Protein AF-A0A6A4X091-F1 (afdb_monomer_lite)

Radius of gyration: 29.42 Å; chains: 1; bounding box: 56×32×102 Å

InterPro domains:
  IPR002156 Ribonuclease H domain [PF00075] (5-45)
  IPR002156 Ribonuclease H domain [PS50879] (1-47)
  IPR012337 Ribonuclease H-like superfamily [SSF53098] (7-46)
  IPR036397 Ribonuclease H superfamily [G3DSA:3.30.420.10] (3-75)

Sequence (184 aa):
MALAAEVWRLLNTLAENGTETVLKWVPGHAGLDGNETADRLAGEGTAGDQDSAPIDLSSARAAVTRHVRELSRRRATAAHPHPDPTPGHDSLARWGSVTLSQLRTGTSPLTRDTLYKIGLAADDECPARLADCPAYEAARRRRWGVDPRLVDVLGGPAAEVVDFIEGVGQTCARIPDDQTRKSR

Structure (mmCIF, N/CA/C/O backbone):
data_AF-A0A6A4X091-F1
#
_entry.id   AF-A0A6A4X091-F1
#
loop_
_atom_site.group_PDB
_atom_site.id
_atom_site.type_symbol
_atom_site.label_atom_id
_atom_site.label_alt_id
_atom_site.label_comp_id
_atom_site.label_asym_id
_atom_site.label_entity_id
_atom_site.label_seq_id
_atom_site.pdbx_PDB_ins_code
_atom_site.Cartn_x
_atom_site.Cartn_y
_atom_site.Cartn_z
_atom_site.occupancy
_atom_site.B_iso_or_equiv
_atom_site.auth_seq_id
_atom_site.auth_comp_id
_atom_site.auth_asym_id
_atom_site.auth_atom_id
_atom_site.pdbx_PDB_model_num
ATOM 1 N N . MET A 1 1 ? -25.378 -5.259 24.153 1.00 55.12 1 MET A N 1
ATOM 2 C CA . MET A 1 1 ? -26.427 -4.603 24.968 1.00 55.12 1 MET A CA 1
ATOM 3 C C . MET A 1 1 ? -26.051 -4.492 26.447 1.00 55.12 1 MET A C 1
ATOM 5 O O . MET A 1 1 ? -26.246 -3.419 26.993 1.00 55.12 1 MET A O 1
ATOM 9 N N . ALA A 1 2 ? -25.461 -5.517 27.083 1.00 70.75 2 ALA A N 1
ATOM 10 C CA . ALA A 1 2 ? -25.100 -5.466 28.511 1.00 70.75 2 ALA A CA 1
ATOM 11 C C . ALA A 1 2 ? -24.026 -4.413 28.876 1.00 70.75 2 ALA A C 1
ATOM 13 O O . ALA A 1 2 ? -24.208 -3.682 29.841 1.00 70.75 2 ALA A O 1
ATOM 14 N N . LEU A 1 3 ? -22.953 -4.273 28.081 1.00 77.25 3 LEU A N 1
ATOM 15 C CA . LEU A 1 3 ? -21.849 -3.351 28.402 1.00 77.25 3 LEU A CA 1
ATOM 16 C C . LEU A 1 3 ? -22.268 -1.873 28.385 1.00 77.25 3 LEU A C 1
ATOM 18 O O . LEU A 1 3 ? -21.944 -1.132 29.301 1.00 77.25 3 LEU A O 1
ATOM 22 N N . ALA A 1 4 ? -23.014 -1.443 27.364 1.00 79.06 4 ALA A N 1
ATOM 23 C CA . ALA A 1 4 ? -23.477 -0.058 27.278 1.00 79.06 4 ALA A CA 1
ATOM 24 C C . ALA A 1 4 ? -24.409 0.298 28.447 1.00 79.06 4 ALA A C 1
ATOM 26 O O . ALA A 1 4 ? -24.275 1.368 29.030 1.00 79.06 4 ALA A O 1
ATOM 27 N N . ALA A 1 5 ? -25.318 -0.611 28.814 1.00 87.38 5 ALA A N 1
ATOM 28 C CA . ALA A 1 5 ? -26.192 -0.429 29.970 1.00 87.38 5 ALA A CA 1
ATOM 29 C C . ALA A 1 5 ? -25.393 -0.330 31.279 1.00 87.38 5 ALA A C 1
ATOM 31 O O . ALA A 1 5 ? -25.702 0.510 32.119 1.00 87.38 5 ALA A O 1
ATOM 32 N N . GLU A 1 6 ? -24.339 -1.133 31.423 1.00 90.75 6 GLU A N 1
ATOM 33 C CA . GLU A 1 6 ? -23.465 -1.096 32.595 1.00 90.75 6 GLU A CA 1
ATOM 34 C C . GLU A 1 6 ? -22.643 0.197 32.674 1.00 90.75 6 GLU A C 1
ATOM 36 O O . GLU A 1 6 ? -22.558 0.804 33.737 1.00 90.75 6 GLU A O 1
ATOM 41 N N . VAL A 1 7 ? -22.112 0.685 31.548 1.00 90.06 7 VAL A N 1
ATOM 42 C CA . VAL A 1 7 ? -21.433 1.990 31.486 1.00 90.06 7 VAL A CA 1
ATOM 43 C C . VAL A 1 7 ? -22.384 3.111 31.908 1.00 90.06 7 VAL A C 1
ATOM 45 O O . VAL A 1 7 ? -22.021 3.938 32.740 1.00 90.06 7 VAL A O 1
ATOM 48 N N . TRP A 1 8 ? -23.620 3.113 31.401 1.00 89.62 8 TRP A N 1
ATOM 49 C CA . TRP A 1 8 ? -24.634 4.088 31.814 1.00 89.62 8 TRP A CA 1
ATOM 50 C C . TRP A 1 8 ? -24.968 3.993 33.302 1.00 89.62 8 TRP A C 1
ATOM 52 O O . TRP A 1 8 ? -25.074 5.019 33.972 1.00 89.62 8 TRP A O 1
ATOM 62 N N . ARG A 1 9 ? -25.085 2.775 33.837 1.00 93.56 9 ARG A N 1
ATOM 63 C CA . ARG A 1 9 ? -25.313 2.550 35.266 1.00 93.56 9 ARG A CA 1
ATOM 64 C C . ARG A 1 9 ? -24.179 3.140 36.108 1.00 93.56 9 ARG A C 1
ATOM 66 O O . ARG A 1 9 ? -24.454 3.834 37.080 1.00 93.56 9 ARG A O 1
ATOM 73 N N . LEU A 1 10 ? -22.925 2.905 35.722 1.00 93.94 10 LEU A N 1
ATOM 74 C CA . LEU A 1 10 ? -21.749 3.425 36.425 1.00 93.94 10 LEU A CA 1
ATOM 75 C C . LEU A 1 10 ? -21.667 4.957 36.373 1.00 93.94 10 LEU A C 1
ATOM 77 O O . LEU A 1 10 ? -21.382 5.581 37.393 1.00 93.94 10 LEU A O 1
ATOM 81 N N . LEU A 1 11 ? -21.963 5.566 35.221 1.00 93.00 11 LEU A N 1
ATOM 82 C CA . LEU A 1 11 ? -22.029 7.025 35.085 1.00 93.00 11 LEU A CA 1
ATOM 83 C C . LEU A 1 11 ? -23.094 7.630 36.011 1.00 93.00 11 LEU A C 1
ATOM 85 O O . LEU A 1 11 ? -22.829 8.631 36.675 1.00 93.00 11 LEU A O 1
ATOM 89 N N . ASN A 1 12 ? -24.263 6.992 36.115 1.00 91.19 12 ASN A N 1
ATOM 90 C CA . ASN A 1 12 ? -25.309 7.423 37.041 1.00 91.19 12 ASN A CA 1
ATOM 91 C C . ASN A 1 12 ? -24.866 7.295 38.503 1.00 91.19 12 ASN A C 1
ATOM 93 O O . ASN A 1 12 ? -25.067 8.225 39.273 1.00 91.19 12 ASN A O 1
ATOM 97 N N . THR A 1 13 ? -24.195 6.201 38.879 1.00 95.06 13 THR A N 1
ATOM 98 C CA . THR A 1 13 ? -23.652 6.034 40.238 1.00 95.06 13 THR A CA 1
ATOM 99 C C . THR A 1 13 ? -22.634 7.125 40.592 1.00 95.06 13 THR A C 1
ATOM 101 O O . THR A 1 13 ? -22.612 7.601 41.724 1.00 95.06 13 THR A O 1
ATOM 104 N N . LEU A 1 14 ? -21.796 7.559 39.646 1.00 94.94 14 LEU A N 1
ATOM 105 C CA . LEU A 1 14 ? -20.872 8.679 39.873 1.00 94.94 14 LEU A CA 1
ATOM 106 C C . LEU A 1 14 ? -21.632 9.987 40.132 1.00 94.94 14 LEU A C 1
ATOM 108 O O . LEU A 1 14 ? -21.305 10.703 41.080 1.00 94.94 14 LEU A O 1
ATOM 112 N N . ALA A 1 15 ? -22.677 10.257 39.347 1.00 91.62 15 ALA A N 1
ATOM 113 C CA . ALA A 1 15 ? -23.524 11.433 39.527 1.00 91.62 15 ALA A CA 1
ATOM 114 C C . ALA A 1 15 ? -24.277 11.415 40.871 1.00 91.62 15 ALA A C 1
ATOM 116 O O . ALA A 1 15 ? -24.291 12.421 41.577 1.00 91.62 15 ALA A O 1
ATOM 117 N N . GLU A 1 16 ? -24.844 10.269 41.262 1.00 93.88 16 GLU A N 1
ATOM 118 C CA . GLU A 1 16 ? -25.519 10.067 42.557 1.00 93.88 16 GLU A CA 1
ATOM 119 C C . GLU A 1 16 ? -24.574 10.303 43.746 1.00 93.88 16 GLU A C 1
ATOM 121 O O . GLU A 1 16 ? -24.991 10.829 44.776 1.00 93.88 16 GLU A O 1
ATOM 126 N N . ASN A 1 17 ? -23.285 9.997 43.580 1.00 95.69 17 ASN A N 1
ATOM 127 C CA . ASN A 1 17 ? -22.238 10.253 44.571 1.00 95.69 17 ASN A CA 1
ATOM 128 C C . ASN A 1 17 ? -21.687 11.694 44.530 1.00 95.69 17 ASN A C 1
ATOM 130 O O . ASN A 1 17 ? -20.662 11.980 45.150 1.00 95.69 17 ASN A O 1
ATOM 134 N N . GLY A 1 18 ? -22.331 12.604 43.795 1.00 93.94 18 GLY A N 1
ATOM 135 C CA . GLY A 1 18 ? -21.943 14.014 43.711 1.00 93.94 18 GLY A CA 1
ATOM 136 C C . GLY A 1 18 ? -20.750 14.294 42.794 1.00 93.94 18 GLY A C 1
ATOM 137 O O . GLY A 1 18 ? -20.182 15.383 42.858 1.00 93.94 18 GLY A O 1
ATOM 138 N N . THR A 1 19 ? -20.352 13.342 41.942 1.00 94.94 19 THR A N 1
ATOM 139 C CA . THR A 1 19 ? -19.296 13.560 40.943 1.00 94.94 19 THR A CA 1
ATOM 140 C C . THR A 1 19 ? -19.901 14.100 39.652 1.00 94.94 19 THR A C 1
ATOM 142 O O . THR A 1 19 ? -20.590 13.386 38.921 1.00 94.94 19 THR A O 1
ATOM 145 N N . GLU A 1 20 ? -19.614 15.362 39.336 1.00 90.81 20 GLU A N 1
ATOM 146 C CA . GLU A 1 20 ? -20.006 15.956 38.058 1.00 90.81 20 GLU A CA 1
ATOM 147 C C . GLU A 1 20 ? -19.256 15.274 36.902 1.00 90.81 20 GLU A C 1
ATOM 149 O O . GLU A 1 20 ? -18.026 15.254 36.861 1.00 90.81 20 GLU A O 1
ATOM 154 N N . THR A 1 21 ? -20.002 14.706 35.951 1.00 87.62 21 THR A N 1
ATOM 155 C CA . THR A 1 21 ? -19.441 14.005 34.789 1.00 87.62 21 THR A CA 1
ATOM 156 C C . THR A 1 21 ? -19.960 14.635 33.501 1.00 87.62 21 THR A C 1
ATOM 158 O O . THR A 1 21 ? -21.166 14.707 33.281 1.00 87.62 21 THR A O 1
ATOM 161 N N . VAL A 1 22 ? -19.049 15.065 32.623 1.00 89.88 22 VAL A N 1
ATOM 162 C CA . VAL A 1 22 ? -19.384 15.672 31.326 1.00 89.88 22 VAL A CA 1
ATOM 163 C C . VAL A 1 22 ? -18.754 14.856 30.203 1.00 89.88 22 VAL A C 1
ATOM 165 O O . VAL A 1 22 ? -17.535 14.710 30.141 1.00 89.88 22 VAL A O 1
ATOM 168 N N . LEU A 1 23 ? -19.580 14.363 29.280 1.00 88.56 23 LEU A N 1
ATOM 169 C CA . LEU A 1 23 ? -19.117 13.677 28.075 1.00 88.56 23 LEU A CA 1
ATOM 170 C C . LEU A 1 23 ? -18.913 14.697 26.952 1.00 88.56 23 LEU A C 1
ATOM 172 O O . LEU A 1 23 ? -19.845 15.399 26.562 1.00 88.56 23 LEU A O 1
ATOM 176 N N . LYS A 1 24 ? -17.690 14.774 26.422 1.00 90.94 24 LYS A N 1
ATOM 177 C CA . LYS A 1 24 ? -17.344 15.633 25.283 1.00 90.94 24 LYS A CA 1
ATOM 178 C C . LYS A 1 24 ? -16.811 14.776 24.148 1.00 90.94 24 LYS A C 1
ATOM 180 O O . LYS A 1 24 ? -15.950 13.929 24.361 1.00 90.94 24 LYS A O 1
ATOM 185 N N . TRP A 1 25 ? -17.312 15.021 22.943 1.00 94.50 25 TRP A N 1
ATOM 186 C CA . TRP A 1 25 ? -16.737 14.439 21.738 1.00 94.50 25 TRP A CA 1
ATOM 187 C C . TRP A 1 25 ? -15.497 15.234 21.314 1.00 94.50 25 TRP A C 1
ATOM 189 O O . TRP A 1 25 ? -15.511 16.466 21.357 1.00 94.50 25 TRP A O 1
ATOM 199 N N . VAL A 1 26 ? -14.449 14.531 20.886 1.00 93.00 26 VAL A N 1
ATOM 200 C CA . VAL A 1 26 ? -13.226 15.115 20.322 1.00 93.00 26 VAL A CA 1
ATOM 201 C C . VAL A 1 26 ? -12.875 14.419 19.002 1.00 93.00 26 VAL A C 1
ATOM 203 O O . VAL A 1 26 ? -13.104 13.213 18.877 1.00 93.00 26 VAL A O 1
ATOM 206 N N . PRO A 1 27 ? -12.329 15.143 18.010 1.00 92.44 27 PRO A N 1
ATOM 207 C CA . PRO A 1 27 ? -11.879 14.532 16.765 1.00 92.44 27 PRO A CA 1
ATOM 208 C C . PRO A 1 27 ? -10.656 13.627 16.985 1.00 92.44 27 PRO A C 1
ATOM 210 O O . PRO A 1 27 ? -9.741 13.961 17.743 1.00 92.44 27 PRO A O 1
ATOM 213 N N . GLY A 1 28 ? -10.626 12.487 16.289 1.00 90.44 28 GLY A N 1
ATOM 214 C CA . GLY A 1 28 ? -9.473 11.580 16.280 1.00 90.44 28 GLY A CA 1
ATOM 215 C C . GLY A 1 28 ? -8.277 12.174 15.528 1.00 90.44 28 GLY A C 1
ATOM 216 O O . GLY A 1 28 ? -8.467 12.907 14.559 1.00 90.44 28 GLY A O 1
ATOM 217 N N . HIS A 1 29 ? -7.059 11.841 15.974 1.00 86.50 29 HIS A N 1
ATOM 218 C CA . HIS A 1 29 ? -5.784 12.230 15.341 1.00 86.50 29 HIS A CA 1
ATOM 219 C C . HIS A 1 29 ? -5.629 13.734 15.056 1.00 86.50 29 HIS A C 1
ATOM 221 O O . HIS A 1 29 ? -5.098 14.137 14.023 1.00 86.50 29 HIS A O 1
ATOM 227 N N . ALA A 1 30 ? -6.129 14.569 15.964 1.00 92.12 30 ALA A N 1
ATOM 228 C CA . ALA A 1 30 ? -6.153 16.018 15.800 1.00 92.12 30 ALA A CA 1
ATOM 229 C C . ALA A 1 30 ? -4.998 16.757 16.506 1.00 92.12 30 ALA A C 1
ATOM 231 O O . ALA A 1 30 ? -5.072 17.978 16.627 1.00 92.12 30 ALA A O 1
ATOM 232 N N . GLY A 1 31 ? -3.965 16.069 17.010 1.00 91.31 31 GLY A N 1
ATOM 233 C CA . GLY A 1 31 ? -2.886 16.722 17.765 1.00 91.31 31 GLY A CA 1
ATOM 234 C C . GLY A 1 31 ? -3.254 17.057 19.212 1.00 91.31 31 GLY A C 1
ATOM 235 O O . GLY A 1 31 ? -2.628 17.922 19.812 1.00 91.31 31 GLY A O 1
ATOM 236 N N . LEU A 1 32 ? -4.322 16.466 19.762 1.00 92.88 32 LEU A N 1
ATOM 237 C CA . LEU A 1 32 ? -4.758 16.732 21.136 1.00 92.88 32 LEU A CA 1
ATOM 238 C C . LEU A 1 32 ? -4.063 15.762 22.093 1.00 92.88 32 LEU A C 1
ATOM 240 O O . LEU A 1 32 ? -4.515 14.625 22.221 1.00 92.88 32 LEU A O 1
ATOM 244 N N . ASP A 1 33 ? -3.036 16.230 22.807 1.00 94.12 33 ASP A N 1
ATOM 245 C CA . ASP A 1 33 ? -2.168 15.423 23.684 1.00 94.12 33 ASP A CA 1
ATOM 246 C C . ASP A 1 33 ? -2.919 14.393 24.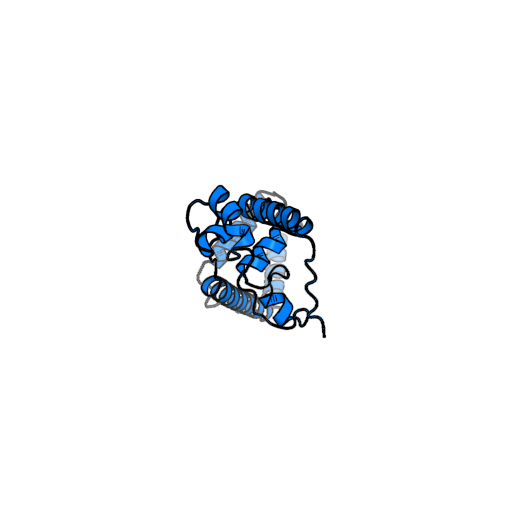546 1.00 94.12 33 ASP A C 1
ATOM 248 O O . ASP A 1 33 ? -2.541 13.221 24.611 1.00 94.12 33 ASP A O 1
ATOM 252 N N . GLY A 1 34 ? -4.013 14.805 25.198 1.00 92.19 34 GLY A N 1
ATOM 253 C CA . GLY A 1 34 ? -4.819 13.917 26.041 1.00 92.19 34 GLY A CA 1
ATOM 254 C C . GLY A 1 34 ? -5.547 12.817 25.258 1.00 92.19 34 GLY A C 1
ATOM 255 O O . GLY A 1 34 ? -5.597 11.675 25.711 1.00 92.19 34 GLY A O 1
ATOM 256 N N . ASN A 1 35 ? -6.071 13.138 24.072 1.00 94.06 35 ASN A N 1
ATOM 257 C CA . ASN A 1 35 ? -6.745 12.168 23.205 1.00 94.06 35 ASN A CA 1
ATOM 258 C C . ASN A 1 35 ? -5.738 11.206 22.563 1.00 94.06 35 ASN A C 1
ATOM 260 O O . ASN A 1 35 ? -5.980 10.008 22.511 1.00 94.06 35 ASN A O 1
ATOM 264 N N . GLU A 1 36 ? -4.584 11.712 22.129 1.00 94.62 36 GLU A N 1
ATOM 265 C CA . GLU A 1 36 ? -3.515 10.888 21.553 1.00 94.62 36 GLU A CA 1
ATOM 266 C C . GLU A 1 36 ? -2.893 9.956 22.593 1.00 94.62 36 GLU A C 1
ATOM 268 O O . GLU A 1 36 ? -2.608 8.795 22.308 1.00 94.62 36 GLU A O 1
ATOM 273 N N . THR A 1 37 ? -2.750 10.432 23.831 1.00 94.50 37 THR A N 1
ATOM 274 C CA . THR A 1 37 ? -2.328 9.593 24.955 1.00 94.50 37 THR A CA 1
ATOM 275 C C . THR A 1 37 ? -3.345 8.490 25.234 1.00 94.50 37 THR A C 1
ATOM 277 O O . THR A 1 37 ? -2.949 7.340 25.411 1.00 94.50 37 THR A O 1
ATOM 280 N N . ALA A 1 38 ? -4.642 8.815 25.251 1.00 92.62 38 ALA A N 1
ATOM 281 C CA . ALA A 1 38 ? -5.699 7.826 25.441 1.00 92.62 38 ALA A CA 1
ATOM 282 C C . ALA A 1 38 ? -5.732 6.786 24.306 1.00 92.62 38 ALA A C 1
ATOM 284 O O . ALA A 1 38 ? -5.823 5.593 24.585 1.00 92.62 38 ALA A O 1
ATOM 285 N N . ASP A 1 39 ? -5.598 7.219 23.050 1.00 91.38 39 ASP A N 1
ATOM 286 C CA . ASP A 1 39 ? -5.549 6.347 21.869 1.00 91.38 39 ASP A CA 1
ATOM 287 C C . ASP A 1 39 ? -4.340 5.400 21.913 1.00 91.38 39 ASP A C 1
ATOM 289 O O . ASP A 1 39 ? -4.483 4.187 21.752 1.00 91.38 39 ASP A O 1
ATOM 293 N N . ARG A 1 40 ? -3.154 5.926 22.252 1.00 92.69 40 ARG A N 1
ATOM 294 C CA . ARG A 1 40 ? -1.943 5.118 22.449 1.00 92.69 40 ARG A CA 1
ATOM 295 C C . ARG A 1 40 ? -2.127 4.074 23.553 1.00 92.69 40 ARG A C 1
ATOM 297 O O . ARG A 1 40 ? -1.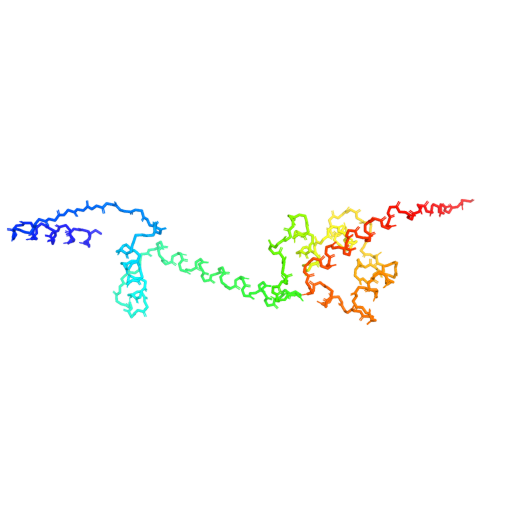795 2.913 23.333 1.00 92.69 40 ARG A O 1
ATOM 304 N N . LEU A 1 41 ? -2.662 4.461 24.715 1.00 92.94 41 LEU A N 1
ATOM 305 C CA . LEU A 1 41 ? -2.903 3.540 25.836 1.00 92.94 41 LEU A CA 1
ATOM 306 C C . LEU A 1 41 ? -3.939 2.465 25.485 1.00 92.94 41 LEU A C 1
ATOM 308 O O . LEU A 1 41 ? -3.768 1.303 25.850 1.00 92.94 41 LEU A O 1
ATOM 312 N N . ALA A 1 42 ? -4.995 2.827 24.753 1.00 89.00 42 ALA A N 1
ATOM 313 C CA . ALA A 1 42 ? -5.960 1.860 24.242 1.00 89.00 42 ALA A CA 1
ATOM 314 C C . ALA A 1 42 ? -5.283 0.865 23.285 1.00 89.00 42 ALA A C 1
ATOM 316 O O . ALA A 1 42 ? -5.490 -0.341 23.408 1.00 89.00 42 ALA A O 1
ATOM 317 N N . GLY A 1 43 ? -4.418 1.355 22.391 1.00 85.88 43 GLY A N 1
ATOM 318 C CA . GLY A 1 43 ? -3.596 0.527 21.510 1.00 85.88 43 GLY A CA 1
ATOM 319 C C . GLY A 1 43 ? -2.671 -0.426 22.272 1.00 85.88 43 GLY A C 1
ATOM 320 O O . GLY A 1 43 ? -2.643 -1.617 21.973 1.00 85.88 43 GLY A O 1
ATOM 321 N N . GLU A 1 44 ? -1.971 0.051 23.300 1.00 88.81 44 GLU A N 1
ATOM 322 C CA . GLU A 1 44 ? -1.140 -0.788 24.178 1.00 88.81 44 GLU A CA 1
ATOM 323 C C . GLU A 1 44 ? -1.969 -1.870 24.884 1.00 88.81 44 GLU A C 1
ATOM 325 O O . GLU A 1 44 ? -1.554 -3.027 24.944 1.00 88.81 44 GLU A O 1
ATOM 330 N N . GLY A 1 45 ? -3.179 -1.532 25.339 1.00 82.25 45 GLY A N 1
ATOM 331 C CA . GLY A 1 45 ? -4.114 -2.484 25.941 1.00 82.25 45 GLY A CA 1
ATOM 332 C C . GLY A 1 45 ? -4.518 -3.624 25.001 1.00 82.25 45 GLY A C 1
ATOM 333 O O . GLY A 1 45 ? -4.721 -4.748 25.456 1.00 82.25 45 GLY A O 1
ATOM 334 N N . THR A 1 46 ? -4.560 -3.381 23.686 1.00 79.06 46 THR A N 1
ATOM 335 C CA . THR A 1 46 ? -4.841 -4.439 22.694 1.00 79.06 46 THR A CA 1
ATOM 336 C C . THR A 1 46 ? -3.695 -5.436 22.507 1.00 79.06 46 THR A C 1
ATOM 338 O O . THR A 1 46 ? -3.909 -6.483 21.902 1.00 79.06 46 THR A O 1
ATOM 341 N N . ALA A 1 47 ? -2.493 -5.141 23.016 1.00 75.06 47 ALA A N 1
ATOM 342 C CA . ALA A 1 47 ? -1.350 -6.052 22.956 1.00 75.06 47 ALA A CA 1
ATOM 343 C C . ALA A 1 47 ? -1.343 -7.100 24.087 1.00 75.06 47 ALA A C 1
ATOM 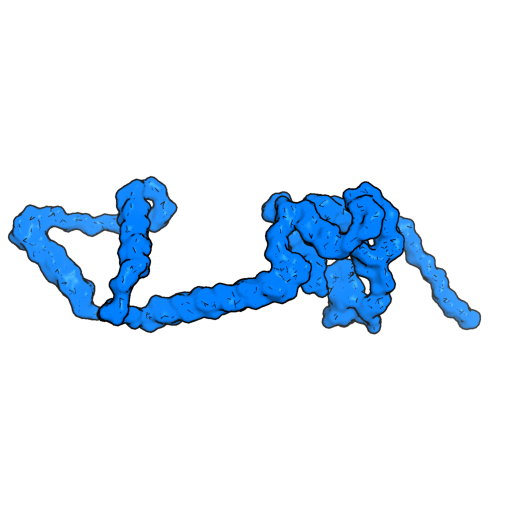345 O O . ALA A 1 47 ? -0.523 -8.017 24.057 1.00 75.06 47 ALA A O 1
ATOM 346 N N . GLY A 1 48 ? -2.222 -6.955 25.085 1.00 75.62 48 GLY A N 1
ATOM 347 C CA . GLY A 1 48 ? -2.393 -7.922 26.167 1.00 75.62 48 GLY A CA 1
ATOM 348 C C . GLY A 1 48 ? -3.196 -9.159 25.757 1.00 75.62 48 GLY A C 1
ATOM 349 O O . GLY A 1 48 ? -3.737 -9.242 24.656 1.00 75.62 48 GLY A O 1
ATOM 350 N N . ASP A 1 49 ? -3.297 -10.119 26.676 1.00 76.25 49 ASP A N 1
ATOM 351 C CA . ASP A 1 49 ? -4.121 -11.312 26.493 1.00 76.25 49 ASP A CA 1
ATOM 352 C C . ASP A 1 49 ? -5.616 -10.936 26.512 1.00 76.25 49 ASP A C 1
ATOM 354 O O . ASP A 1 49 ? -6.086 -10.239 27.416 1.00 76.25 49 ASP A O 1
ATOM 358 N N . GLN A 1 50 ? -6.351 -11.338 25.475 1.00 75.31 50 GLN A N 1
ATOM 359 C CA . GLN A 1 50 ? -7.769 -11.022 25.264 1.00 75.31 50 GLN A CA 1
ATOM 360 C C . GLN A 1 50 ? -8.605 -12.294 25.048 1.00 75.31 50 GLN A C 1
ATOM 362 O O . GLN A 1 50 ? -9.740 -12.205 24.583 1.00 75.31 50 GLN A O 1
ATOM 367 N N . ASP A 1 51 ? -8.086 -13.470 25.415 1.00 74.69 51 ASP A N 1
ATOM 368 C CA . ASP A 1 51 ? -8.699 -14.780 25.140 1.00 74.69 51 ASP A CA 1
ATOM 369 C C . ASP A 1 51 ? -10.131 -14.947 25.687 1.00 74.69 51 ASP A C 1
ATOM 371 O O . ASP A 1 51 ? -10.916 -15.753 25.184 1.00 74.69 51 ASP A O 1
ATOM 375 N N . SER A 1 52 ? -10.502 -14.169 26.707 1.00 76.31 52 SER A N 1
ATOM 376 C CA . SER A 1 52 ? -11.839 -14.190 27.319 1.00 76.31 52 SER A CA 1
ATOM 377 C C . SER A 1 52 ? -12.804 -13.131 26.774 1.00 76.31 52 SER A C 1
ATOM 379 O O . SER A 1 52 ? -14.000 -13.186 27.074 1.00 76.31 52 SER A O 1
ATOM 381 N N . ALA A 1 53 ? -12.323 -12.172 25.976 1.00 77.44 53 ALA A N 1
ATOM 382 C CA . ALA A 1 53 ? -13.141 -11.094 25.439 1.00 77.44 53 ALA A CA 1
ATOM 383 C C . ALA A 1 53 ? -13.884 -11.562 24.171 1.00 77.44 53 ALA A C 1
ATOM 385 O O . ALA A 1 53 ? -13.250 -11.951 23.187 1.00 77.44 53 ALA A O 1
ATOM 386 N N . PRO A 1 54 ? -15.230 -11.512 24.133 1.00 78.50 54 PRO A N 1
ATOM 387 C CA . PRO A 1 54 ? -15.974 -11.846 22.927 1.00 78.50 54 PRO A CA 1
ATOM 388 C C . PRO A 1 54 ? -15.634 -10.870 21.797 1.00 78.50 54 PRO A C 1
ATOM 390 O O . PRO A 1 54 ? -15.818 -9.661 21.934 1.00 78.50 54 PRO A O 1
ATOM 393 N N . ILE A 1 55 ? -15.186 -11.399 20.660 1.00 81.44 55 ILE A N 1
ATOM 394 C CA . ILE A 1 55 ? -14.939 -10.606 19.455 1.00 81.44 55 ILE A CA 1
ATOM 395 C C . ILE A 1 55 ? -16.253 -10.479 18.685 1.00 81.44 55 ILE A C 1
ATOM 397 O O . ILE A 1 55 ? -16.920 -11.476 18.396 1.00 81.44 55 ILE A O 1
ATOM 401 N N . ASP A 1 56 ? -16.634 -9.259 18.319 1.00 87.00 56 ASP A N 1
ATOM 402 C CA . ASP A 1 56 ? -17.788 -9.054 17.453 1.00 87.00 56 ASP A CA 1
ATOM 403 C C . ASP A 1 56 ? -17.470 -9.439 15.992 1.00 87.00 56 ASP A C 1
ATOM 405 O O . ASP A 1 56 ? -16.325 -9.405 15.529 1.00 87.00 56 ASP A O 1
ATOM 409 N N . LEU A 1 57 ? -18.507 -9.783 15.225 1.00 88.06 57 LEU A N 1
ATOM 410 C CA . LEU A 1 57 ? -18.356 -10.241 13.841 1.00 88.06 57 LEU A CA 1
ATOM 411 C C . LEU A 1 57 ? -17.635 -9.222 12.940 1.00 88.06 57 LEU A C 1
ATOM 413 O O . LEU A 1 57 ? -16.906 -9.621 12.029 1.00 88.06 57 LEU A O 1
ATOM 417 N N . SER A 1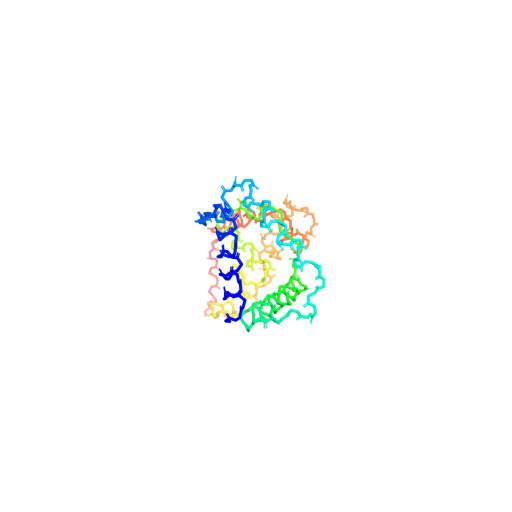 58 ? -17.836 -7.920 13.161 1.00 86.19 58 SER A N 1
ATOM 418 C CA . SER A 1 58 ? -17.225 -6.881 12.329 1.00 86.19 58 SER A CA 1
ATOM 419 C C . SER A 1 58 ? -15.717 -6.794 12.571 1.00 86.19 58 SER A C 1
ATOM 421 O O . SER A 1 58 ? -14.950 -6.784 11.602 1.00 86.19 58 SER A O 1
ATOM 423 N N . SER A 1 59 ? -15.288 -6.873 13.833 1.00 84.88 59 SER A N 1
ATOM 424 C CA . SER A 1 59 ? -13.876 -6.941 14.220 1.00 84.88 59 SER A CA 1
ATOM 425 C C . SER A 1 59 ? -13.204 -8.210 13.694 1.00 84.88 59 SER A C 1
ATOM 427 O O . SER A 1 59 ? -12.131 -8.134 13.087 1.00 84.88 59 SER A O 1
ATOM 429 N N . ALA A 1 60 ? -13.858 -9.371 13.817 1.00 88.19 60 ALA A N 1
ATOM 430 C CA . ALA A 1 60 ? -13.350 -10.627 13.263 1.00 88.19 60 ALA A CA 1
ATOM 431 C C . ALA A 1 60 ? -13.177 -10.546 11.734 1.00 88.19 60 ALA A C 1
ATOM 433 O O . ALA A 1 60 ? -12.127 -10.898 11.190 1.00 88.19 60 ALA A O 1
ATOM 434 N N . ARG A 1 61 ? -14.173 -10.004 11.021 1.00 93.69 61 ARG A N 1
ATOM 435 C CA . ARG A 1 61 ? -14.109 -9.808 9.565 1.00 93.69 61 ARG A CA 1
ATOM 436 C C . ARG A 1 61 ? -12.993 -8.845 9.162 1.00 93.69 61 ARG A C 1
ATOM 438 O O . ARG A 1 61 ? -12.300 -9.100 8.172 1.00 93.69 61 ARG A O 1
ATOM 445 N N . ALA A 1 62 ? -12.804 -7.756 9.903 1.00 88.25 62 ALA A N 1
ATOM 446 C CA . ALA A 1 62 ? -11.726 -6.803 9.662 1.00 88.25 62 ALA A CA 1
ATOM 447 C C . ALA A 1 62 ? -10.348 -7.455 9.857 1.00 88.25 62 ALA A C 1
ATOM 449 O O . ALA A 1 62 ? -9.470 -7.298 9.005 1.00 88.25 62 ALA A O 1
ATOM 450 N N . ALA A 1 63 ? -10.180 -8.251 10.918 1.00 88.12 63 ALA A N 1
ATOM 451 C CA . ALA A 1 63 ? -8.951 -8.992 11.188 1.00 88.12 63 ALA A CA 1
ATOM 452 C C . ALA A 1 63 ? -8.626 -10.002 10.074 1.00 88.12 63 ALA A C 1
ATOM 454 O O . ALA A 1 63 ? -7.509 -9.998 9.552 1.00 88.12 63 ALA A O 1
ATOM 455 N N . VAL A 1 64 ? -9.609 -10.799 9.637 1.00 93.56 64 VAL A N 1
ATOM 456 C CA . VAL A 1 64 ? -9.449 -11.737 8.511 1.00 93.56 64 VAL A CA 1
ATOM 457 C C . VAL A 1 64 ? -9.092 -10.989 7.228 1.00 93.56 64 VAL A C 1
ATOM 459 O O . VAL A 1 64 ? -8.135 -11.349 6.548 1.00 93.56 64 VAL A O 1
ATOM 462 N N . THR A 1 65 ? -9.804 -9.906 6.912 1.00 94.38 65 THR A N 1
ATOM 463 C CA . THR A 1 65 ? -9.535 -9.100 5.710 1.00 94.38 65 THR A CA 1
ATOM 464 C C . THR A 1 65 ? -8.115 -8.533 5.723 1.00 94.38 65 THR A C 1
ATOM 466 O O . THR A 1 65 ? -7.417 -8.587 4.709 1.00 94.38 65 THR A O 1
ATOM 469 N N . ARG A 1 66 ? -7.658 -8.019 6.873 1.00 91.25 66 ARG A N 1
ATOM 470 C CA . ARG A 1 66 ? -6.280 -7.547 7.065 1.00 91.25 66 ARG A CA 1
ATOM 471 C C . ARG A 1 66 ? -5.273 -8.674 6.839 1.00 91.25 66 ARG A C 1
ATOM 473 O O . ARG A 1 66 ? -4.299 -8.464 6.121 1.00 91.25 66 ARG A O 1
ATOM 480 N N . HIS A 1 67 ? -5.525 -9.860 7.391 1.00 93.44 67 HIS A N 1
ATOM 481 C CA . HIS A 1 67 ? -4.654 -11.020 7.222 1.00 93.44 67 HIS A CA 1
ATOM 482 C C . HIS A 1 67 ? -4.567 -11.475 5.757 1.00 93.44 67 HIS A C 1
ATOM 484 O O . HIS A 1 67 ? -3.472 -11.664 5.236 1.00 93.44 67 HIS A O 1
ATOM 490 N N . VAL A 1 68 ? -5.696 -11.564 5.048 1.00 94.19 68 VAL A N 1
ATOM 491 C CA . VAL A 1 68 ? -5.706 -11.896 3.613 1.00 94.19 68 VAL A CA 1
ATOM 492 C C . VAL A 1 68 ? -4.942 -10.853 2.795 1.00 94.19 68 VAL A C 1
ATOM 494 O O . VAL A 1 68 ? -4.142 -11.219 1.938 1.00 94.19 68 VAL A O 1
ATOM 497 N N . ARG A 1 69 ? -5.128 -9.556 3.073 1.00 91.38 69 ARG A N 1
ATOM 498 C CA . ARG A 1 69 ? -4.371 -8.482 2.405 1.00 91.38 69 ARG A CA 1
ATOM 499 C C . ARG A 1 69 ? -2.871 -8.598 2.651 1.00 91.38 69 ARG A C 1
ATOM 501 O O . ARG A 1 69 ? -2.093 -8.383 1.728 1.00 91.38 69 ARG A O 1
ATOM 508 N N . GLU A 1 70 ? -2.469 -8.931 3.872 1.00 91.94 70 GLU A N 1
ATOM 509 C CA . GLU A 1 70 ? -1.071 -9.168 4.227 1.00 91.94 70 GLU A CA 1
ATOM 510 C C . GLU A 1 70 ? -0.491 -10.360 3.456 1.00 91.94 70 GLU A C 1
ATOM 512 O O . GLU A 1 70 ? 0.566 -10.231 2.845 1.00 91.94 70 GLU A O 1
ATOM 517 N N . LEU A 1 71 ? -1.203 -11.490 3.399 1.00 89.19 71 LEU A N 1
ATOM 518 C CA . LEU A 1 71 ? -0.790 -12.654 2.610 1.00 89.19 71 LEU A CA 1
ATOM 519 C C . LEU A 1 71 ? -0.643 -12.312 1.123 1.00 89.19 71 LEU A C 1
ATOM 521 O O . LEU A 1 71 ? 0.360 -12.671 0.507 1.00 89.19 71 LEU A O 1
ATOM 525 N N . SER A 1 72 ? -1.614 -11.597 0.552 1.00 84.69 72 SER A N 1
ATOM 526 C CA . SER A 1 72 ? -1.551 -11.134 -0.836 1.00 84.69 72 SER A CA 1
ATOM 527 C C . SER A 1 72 ? -0.365 -10.203 -1.068 1.00 84.69 72 SER A C 1
ATOM 529 O O . SER A 1 72 ? 0.339 -10.369 -2.059 1.00 84.69 72 SER A O 1
ATOM 531 N N . ARG A 1 73 ? -0.093 -9.272 -0.142 1.00 83.81 73 ARG A N 1
ATOM 532 C CA . ARG A 1 73 ? 1.067 -8.374 -0.219 1.00 83.81 73 ARG A CA 1
ATOM 533 C C . ARG A 1 73 ? 2.374 -9.161 -0.185 1.00 83.81 73 ARG A C 1
ATOM 535 O O . ARG A 1 73 ? 3.205 -8.971 -1.059 1.00 83.81 73 ARG A O 1
ATOM 542 N N . ARG A 1 74 ? 2.524 -10.097 0.757 1.00 83.25 74 ARG A N 1
ATOM 543 C CA . ARG A 1 74 ? 3.714 -10.957 0.869 1.00 83.25 74 ARG A CA 1
ATOM 544 C C . ARG A 1 74 ? 3.955 -11.767 -0.397 1.00 83.25 74 ARG A C 1
ATOM 546 O O . ARG A 1 74 ? 5.084 -11.826 -0.866 1.00 83.25 74 ARG A O 1
ATOM 553 N N . ARG A 1 75 ? 2.903 -12.362 -0.969 1.00 79.38 75 ARG A N 1
ATOM 554 C CA . ARG A 1 75 ? 2.992 -13.090 -2.244 1.00 79.38 75 ARG A CA 1
ATOM 555 C C . ARG A 1 75 ? 3.399 -12.170 -3.389 1.00 79.38 75 ARG A C 1
ATOM 557 O O . ARG A 1 75 ? 4.286 -12.530 -4.153 1.00 79.38 75 ARG A O 1
ATOM 564 N N . ALA A 1 76 ? 2.777 -10.995 -3.484 1.00 77.38 76 ALA A N 1
ATOM 565 C CA . ALA A 1 76 ? 3.096 -10.012 -4.510 1.00 77.38 76 ALA A CA 1
ATOM 566 C C . ALA A 1 76 ? 4.557 -9.555 -4.415 1.00 77.38 76 ALA A C 1
ATOM 568 O O . ALA A 1 76 ? 5.230 -9.540 -5.434 1.00 77.38 76 ALA A O 1
ATOM 569 N N . THR A 1 77 ? 5.066 -9.263 -3.214 1.00 78.62 77 THR A N 1
ATOM 570 C CA . THR A 1 77 ? 6.471 -8.884 -2.996 1.00 78.62 77 THR A CA 1
ATOM 571 C C . THR A 1 77 ? 7.431 -10.035 -3.291 1.00 78.62 77 THR A C 1
ATOM 573 O O . THR A 1 77 ? 8.421 -9.825 -3.980 1.00 78.62 77 THR A O 1
ATOM 576 N N . ALA A 1 78 ? 7.137 -11.255 -2.826 1.00 76.38 78 ALA A N 1
ATOM 577 C CA . ALA A 1 78 ? 8.009 -12.415 -3.032 1.00 76.38 78 ALA A CA 1
ATOM 578 C C . ALA A 1 78 ? 8.127 -12.830 -4.508 1.00 76.38 78 ALA A C 1
ATOM 580 O O . ALA A 1 78 ? 9.177 -13.304 -4.928 1.00 76.38 78 ALA A O 1
ATOM 581 N N . ALA A 1 79 ? 7.058 -12.657 -5.290 1.00 75.12 79 ALA A N 1
ATOM 582 C CA . ALA A 1 79 ? 7.050 -12.935 -6.724 1.00 75.12 79 ALA A CA 1
ATOM 583 C C . ALA A 1 79 ? 7.433 -11.713 -7.582 1.00 75.12 79 ALA A C 1
ATOM 585 O O . ALA A 1 79 ? 7.475 -11.826 -8.808 1.00 75.12 79 ALA A O 1
ATOM 586 N N . HIS A 1 80 ? 7.676 -10.542 -6.976 1.00 75.56 80 HIS A N 1
ATOM 587 C CA . HIS A 1 80 ? 7.998 -9.334 -7.727 1.00 75.56 80 HIS A CA 1
ATOM 588 C C . HIS A 1 80 ? 9.418 -9.445 -8.305 1.00 75.56 80 HIS A C 1
ATOM 590 O O . HIS A 1 80 ? 10.353 -9.669 -7.536 1.00 75.56 80 HIS A O 1
ATOM 596 N N . PRO A 1 81 ? 9.631 -9.208 -9.615 1.00 76.44 81 PRO A N 1
ATOM 597 C CA . PRO A 1 81 ? 10.970 -9.247 -10.220 1.00 76.44 81 PRO A CA 1
ATOM 598 C C . PRO A 1 81 ? 11.966 -8.263 -9.588 1.00 76.44 81 PRO A C 1
ATOM 600 O O . PRO A 1 81 ? 13.177 -8.435 -9.689 1.00 76.44 81 PRO A O 1
ATOM 603 N N . HIS A 1 82 ? 11.442 -7.233 -8.922 1.00 78.19 82 HIS A N 1
ATOM 604 C CA . HIS A 1 82 ? 12.212 -6.238 -8.187 1.00 78.19 82 HIS A CA 1
ATOM 605 C C . HIS A 1 82 ? 11.557 -5.992 -6.813 1.00 78.19 82 HIS A C 1
ATOM 607 O O . HIS A 1 82 ? 10.659 -5.146 -6.725 1.00 78.19 82 HIS A O 1
ATOM 613 N N . PRO A 1 83 ? 11.910 -6.766 -5.773 1.00 74.31 83 PRO A N 1
ATOM 614 C CA . PRO A 1 83 ? 11.226 -6.728 -4.478 1.00 74.31 83 PRO A CA 1
ATOM 615 C C . PRO A 1 83 ? 11.533 -5.456 -3.678 1.00 74.31 83 PRO A C 1
ATOM 617 O O . PRO A 1 83 ? 10.679 -4.994 -2.920 1.00 74.31 83 PRO A O 1
ATOM 620 N N . ASP A 1 84 ? 12.715 -4.870 -3.880 1.00 82.00 84 ASP A N 1
ATOM 621 C CA . ASP A 1 84 ? 13.139 -3.665 -3.172 1.00 82.00 84 ASP A CA 1
ATOM 622 C C . ASP A 1 84 ? 12.459 -2.407 -3.732 1.00 82.00 84 ASP A C 1
ATOM 624 O O . ASP A 1 84 ? 12.339 -2.272 -4.960 1.00 82.00 84 ASP A O 1
ATOM 628 N N . PRO A 1 85 ? 12.038 -1.459 -2.872 1.00 81.62 85 PRO A N 1
ATOM 629 C CA . PRO A 1 85 ? 11.528 -0.166 -3.312 1.00 81.62 85 PRO A CA 1
ATOM 630 C C . PRO A 1 85 ? 12.536 0.551 -4.213 1.00 81.62 85 PRO A C 1
ATOM 632 O O . PRO A 1 85 ? 13.729 0.588 -3.920 1.00 81.62 85 PRO A O 1
ATOM 635 N N . THR A 1 86 ? 12.062 1.149 -5.305 1.00 84.06 86 THR A N 1
ATOM 636 C CA . THR A 1 86 ? 12.935 1.915 -6.197 1.00 84.06 86 THR A CA 1
ATOM 637 C C . THR A 1 86 ? 13.287 3.263 -5.560 1.00 84.06 86 THR A C 1
ATOM 639 O O . THR A 1 86 ? 12.373 4.044 -5.269 1.00 84.06 86 THR A O 1
ATOM 642 N N . PRO A 1 87 ? 14.577 3.593 -5.370 1.00 88.19 87 PRO A N 1
ATOM 643 C CA . PRO A 1 87 ? 14.971 4.864 -4.770 1.00 88.19 87 PRO A CA 1
ATOM 644 C C . PRO A 1 87 ? 14.432 6.064 -5.560 1.00 88.19 87 PRO A C 1
ATOM 646 O O . PRO A 1 87 ? 14.642 6.159 -6.769 1.00 88.19 87 PRO A O 1
ATOM 649 N N . GLY A 1 88 ? 13.745 6.989 -4.883 1.00 87.81 88 GLY A N 1
ATOM 650 C CA . GLY A 1 88 ? 13.212 8.216 -5.491 1.00 87.81 88 GLY A CA 1
ATOM 651 C C . GLY A 1 88 ? 11.945 8.041 -6.340 1.00 87.81 88 GLY A C 1
ATOM 652 O O . GLY A 1 88 ? 11.555 8.985 -7.022 1.00 87.81 88 GLY A O 1
ATOM 653 N N . HIS A 1 89 ? 11.289 6.872 -6.313 1.00 88.75 89 HIS A N 1
ATOM 654 C CA . HIS A 1 89 ? 10.052 6.622 -7.077 1.00 88.75 89 HIS A CA 1
ATOM 655 C C . HIS A 1 89 ? 8.919 7.589 -6.725 1.00 88.75 89 HIS A C 1
ATOM 657 O O . HIS A 1 89 ? 8.296 8.141 -7.630 1.00 88.75 89 HIS A O 1
ATOM 663 N N . ASP A 1 90 ? 8.721 7.864 -5.434 1.00 87.62 90 ASP A N 1
ATOM 664 C CA . ASP A 1 90 ? 7.666 8.766 -4.947 1.00 87.62 90 ASP A CA 1
ATOM 665 C C . ASP A 1 90 ? 7.898 10.235 -5.341 1.00 87.62 90 ASP A C 1
ATOM 667 O O . ASP A 1 90 ? 6.983 11.054 -5.283 1.00 87.62 90 ASP A O 1
ATOM 671 N N . SER A 1 91 ? 9.120 10.583 -5.757 1.00 91.19 91 SER A N 1
ATOM 672 C CA . SER A 1 91 ? 9.470 11.921 -6.245 1.00 91.19 91 SER A CA 1
ATOM 673 C C . SER A 1 91 ? 9.225 12.094 -7.747 1.00 91.19 91 SER A C 1
ATOM 675 O O . SER A 1 91 ? 9.380 13.199 -8.266 1.00 91.19 91 SER A O 1
ATOM 677 N N . LEU A 1 92 ? 8.856 11.026 -8.463 1.00 90.00 92 LEU A N 1
ATOM 678 C CA . LEU A 1 92 ? 8.580 11.095 -9.892 1.00 90.00 92 LEU A CA 1
ATOM 679 C C . LEU A 1 92 ? 7.221 11.731 -10.180 1.00 90.00 92 LEU A C 1
ATOM 681 O O . LEU A 1 92 ? 6.226 11.512 -9.487 1.00 90.00 92 LEU A O 1
ATOM 685 N N . ALA A 1 93 ? 7.147 12.428 -11.313 1.00 91.56 93 ALA A N 1
ATOM 686 C CA . ALA A 1 93 ? 5.866 12.753 -11.916 1.00 91.56 93 ALA A CA 1
ATOM 687 C C . ALA A 1 93 ? 5.074 11.468 -12.211 1.00 91.56 93 ALA A C 1
ATOM 689 O O . ALA A 1 93 ? 5.641 10.407 -12.494 1.00 91.56 93 ALA A O 1
ATOM 690 N N . ARG A 1 94 ? 3.739 11.580 -12.214 1.00 89.81 94 ARG A N 1
ATOM 691 C CA . ARG A 1 94 ? 2.821 10.443 -12.395 1.00 89.81 94 ARG A CA 1
ATOM 692 C C . ARG A 1 94 ? 3.191 9.554 -13.583 1.00 89.81 94 ARG A C 1
ATOM 694 O O . ARG A 1 94 ? 3.151 8.335 -13.457 1.00 89.81 94 ARG A O 1
ATOM 701 N N . TRP A 1 95 ? 3.545 10.150 -14.722 1.00 90.88 95 TRP A N 1
ATOM 702 C CA . TRP A 1 95 ? 3.930 9.393 -15.914 1.00 90.88 95 TRP A CA 1
ATOM 703 C C . TRP A 1 95 ? 5.171 8.519 -15.677 1.00 90.88 95 TRP A C 1
ATOM 705 O O . TRP A 1 95 ? 5.126 7.325 -15.973 1.00 90.88 95 TRP A O 1
ATOM 715 N N . GLY A 1 96 ? 6.237 9.074 -15.092 1.00 89.50 96 GLY A N 1
ATOM 716 C CA . GLY A 1 96 ? 7.472 8.339 -14.809 1.00 89.50 96 GLY A CA 1
ATOM 717 C C . GLY A 1 96 ? 7.255 7.228 -13.782 1.00 89.50 96 GLY A C 1
ATOM 718 O O . GLY A 1 96 ? 7.680 6.097 -13.998 1.00 89.50 96 GLY A O 1
ATOM 719 N N . SER A 1 97 ? 6.509 7.527 -12.713 1.00 90.25 97 SER A N 1
ATOM 720 C CA . SER A 1 97 ? 6.149 6.560 -11.670 1.00 90.25 97 SER A CA 1
ATOM 721 C C . SER A 1 97 ? 5.396 5.353 -12.247 1.00 90.25 97 SER A C 1
ATOM 723 O O . SER A 1 97 ? 5.809 4.208 -12.052 1.00 90.25 97 SER A O 1
ATOM 725 N N . VAL A 1 98 ? 4.340 5.602 -13.035 1.00 89.94 98 VAL A N 1
ATOM 726 C CA . VAL A 1 98 ? 3.531 4.550 -13.675 1.00 89.94 98 VAL A CA 1
ATOM 727 C C . VAL A 1 98 ? 4.355 3.752 -14.682 1.00 89.94 98 VAL A C 1
ATOM 729 O O . VAL A 1 98 ? 4.328 2.522 -14.652 1.00 89.94 98 VAL A O 1
ATOM 732 N N . THR A 1 99 ? 5.098 4.434 -15.554 1.00 88.94 99 THR A N 1
ATOM 733 C CA . THR A 1 99 ? 5.896 3.788 -16.604 1.00 88.94 99 THR A CA 1
ATOM 734 C C . THR A 1 99 ? 6.954 2.869 -16.000 1.00 88.94 99 THR A C 1
ATOM 736 O O . THR A 1 99 ? 7.086 1.721 -16.425 1.00 88.94 99 THR A O 1
ATOM 739 N N . LEU A 1 100 ? 7.663 3.330 -14.966 1.00 88.88 100 LEU A N 1
ATOM 740 C CA . LEU A 1 100 ? 8.680 2.539 -14.281 1.00 88.88 100 LEU A CA 1
ATOM 741 C C . LEU A 1 100 ? 8.082 1.330 -13.558 1.00 88.88 100 LEU A C 1
ATOM 743 O O . LEU A 1 100 ? 8.604 0.222 -13.684 1.00 88.88 100 LEU A O 1
ATOM 747 N N . SER A 1 101 ? 6.961 1.506 -12.852 1.00 88.12 101 SER A N 1
ATOM 748 C CA . SER A 1 101 ? 6.258 0.389 -12.214 1.00 88.12 101 SER A CA 1
ATOM 749 C C . SER A 1 101 ? 5.838 -0.665 -13.237 1.00 88.12 101 SER A C 1
ATOM 751 O O . SER A 1 101 ? 6.105 -1.844 -13.031 1.00 88.12 101 SER A O 1
ATOM 753 N N . GLN A 1 102 ? 5.263 -0.245 -14.367 1.00 87.38 102 GLN A N 1
ATOM 754 C CA . GLN A 1 102 ? 4.867 -1.154 -15.441 1.00 87.38 102 GLN A CA 1
ATOM 755 C C . GLN A 1 102 ? 6.062 -1.871 -16.085 1.00 87.38 102 GLN A C 1
ATOM 757 O O . GLN A 1 102 ? 5.945 -3.033 -16.466 1.00 87.38 102 GLN A O 1
ATOM 762 N N . LEU A 1 103 ? 7.215 -1.208 -16.227 1.00 84.94 103 LEU A N 1
ATOM 763 C CA . LEU A 1 103 ? 8.434 -1.847 -16.734 1.00 84.94 103 LEU A CA 1
ATOM 764 C C . LEU A 1 103 ? 8.949 -2.909 -15.756 1.00 84.94 103 LEU A C 1
ATOM 766 O O . LEU A 1 103 ? 9.269 -4.016 -16.182 1.00 84.94 103 LEU A O 1
ATOM 770 N N . ARG A 1 104 ? 8.945 -2.613 -14.450 1.00 85.31 104 ARG A N 1
ATOM 771 C CA . ARG A 1 104 ? 9.348 -3.545 -13.381 1.00 85.31 104 ARG A CA 1
ATOM 772 C C . ARG A 1 104 ? 8.420 -4.755 -13.246 1.00 85.31 104 ARG A C 1
ATOM 774 O O . ARG A 1 104 ? 8.857 -5.810 -12.795 1.00 85.31 104 ARG A O 1
ATOM 781 N N . THR A 1 105 ? 7.153 -4.623 -13.634 1.00 82.62 105 THR A N 1
ATOM 782 C CA . THR A 1 105 ? 6.180 -5.729 -13.637 1.00 82.62 105 THR A CA 1
ATOM 783 C C . THR A 1 105 ? 6.045 -6.420 -14.992 1.00 82.62 105 THR A C 1
ATOM 785 O O . THR A 1 105 ? 5.295 -7.387 -15.099 1.00 82.62 105 THR A O 1
ATOM 788 N N . GLY A 1 106 ? 6.739 -5.951 -16.036 1.00 80.81 106 GLY A N 1
ATOM 789 C CA . GLY A 1 106 ? 6.621 -6.511 -17.386 1.00 80.81 106 GLY A CA 1
ATOM 790 C C . GLY A 1 106 ? 5.253 -6.272 -18.037 1.00 80.81 106 GLY A C 1
ATOM 791 O O . GLY A 1 106 ? 4.790 -7.100 -18.814 1.00 80.81 106 GLY A O 1
ATOM 792 N N . THR A 1 107 ? 4.595 -5.161 -17.703 1.00 85.94 107 THR A N 1
ATOM 793 C CA . THR A 1 107 ? 3.265 -4.771 -18.208 1.00 85.94 107 THR A CA 1
ATOM 794 C C . THR A 1 107 ? 3.276 -3.398 -18.886 1.00 85.94 107 THR A C 1
ATOM 796 O O . THR A 1 107 ? 2.241 -2.737 -18.972 1.00 85.94 107 THR A O 1
ATOM 799 N N . SER A 1 108 ? 4.448 -2.905 -19.293 1.00 86.38 108 SER A N 1
ATOM 800 C CA . SER A 1 108 ? 4.576 -1.592 -19.931 1.00 86.38 108 SER A CA 1
ATOM 801 C C . SER A 1 108 ? 4.214 -1.659 -21.410 1.00 86.38 108 SER A C 1
ATOM 803 O O . SER A 1 108 ? 4.816 -2.458 -22.126 1.00 86.38 108 SER A O 1
ATOM 805 N N . PRO A 1 109 ? 3.334 -0.777 -21.919 1.00 83.38 109 PRO A N 1
ATOM 806 C CA . PRO A 1 109 ? 3.028 -0.709 -23.349 1.00 83.38 109 PRO A CA 1
ATOM 807 C C . PRO A 1 109 ? 4.229 -0.252 -24.196 1.00 83.38 109 PRO A C 1
ATOM 809 O O . PRO A 1 109 ? 4.155 -0.271 -25.419 1.00 83.38 109 PRO A O 1
ATOM 812 N N . LEU A 1 110 ? 5.345 0.139 -23.568 1.00 79.50 110 LEU A N 1
ATOM 813 C CA . LEU A 1 110 ? 6.615 0.401 -24.246 1.00 79.50 110 LEU A CA 1
ATOM 814 C C . LEU A 1 110 ? 7.346 -0.884 -24.668 1.00 79.50 110 LEU A C 1
ATOM 816 O O . LEU A 1 110 ? 8.334 -0.814 -25.396 1.00 79.50 110 LEU A O 1
ATOM 820 N N . THR A 1 111 ? 6.909 -2.059 -24.202 1.00 77.94 111 THR A N 1
ATOM 821 C CA . THR A 1 111 ? 7.488 -3.348 -24.597 1.00 77.94 111 THR A CA 1
ATOM 822 C C . THR A 1 111 ? 6.572 -4.079 -25.573 1.00 77.94 111 THR A C 1
ATOM 824 O O . THR A 1 111 ? 5.357 -4.146 -25.387 1.00 77.94 111 THR A O 1
ATOM 827 N N . ARG A 1 112 ? 7.163 -4.679 -26.612 1.00 77.44 112 ARG A N 1
ATOM 828 C CA . ARG A 1 112 ? 6.410 -5.424 -27.634 1.00 77.44 112 ARG A CA 1
ATOM 829 C C . ARG A 1 112 ? 5.677 -6.640 -27.069 1.00 77.44 112 ARG A C 1
ATOM 831 O O . ARG A 1 112 ? 4.551 -6.883 -27.464 1.00 77.44 112 ARG A O 1
ATOM 838 N N . ASP A 1 113 ? 6.269 -7.327 -26.091 1.00 79.88 113 ASP A N 1
ATOM 839 C CA . ASP A 1 113 ? 5.617 -8.411 -25.341 1.00 79.88 113 ASP A CA 1
ATOM 840 C C . ASP A 1 113 ? 4.278 -7.959 -24.726 1.00 79.88 113 ASP A C 1
ATOM 842 O O . ASP A 1 113 ? 3.263 -8.637 -24.870 1.00 79.88 113 ASP A O 1
ATOM 846 N N . THR A 1 114 ? 4.233 -6.770 -24.110 1.00 84.50 114 THR A N 1
ATOM 847 C CA . THR A 1 114 ? 2.971 -6.218 -23.598 1.00 84.50 114 THR A CA 1
ATOM 848 C C . THR A 1 114 ? 2.013 -5.891 -24.738 1.00 84.50 114 THR A C 1
ATOM 850 O O . THR A 1 114 ? 0.839 -6.235 -24.642 1.00 84.50 114 THR A O 1
ATOM 853 N N . LEU A 1 115 ? 2.496 -5.258 -25.817 1.00 85.25 115 LEU A N 1
ATOM 854 C CA . LEU A 1 115 ? 1.672 -4.920 -26.985 1.00 85.25 115 LEU A CA 1
ATOM 855 C C . LEU A 1 115 ? 1.053 -6.164 -27.637 1.00 85.25 115 LEU A C 1
ATOM 857 O O . LEU A 1 115 ? -0.112 -6.125 -28.022 1.00 85.25 115 LEU A O 1
ATOM 861 N N . TYR A 1 116 ? 1.791 -7.270 -27.712 1.00 86.00 116 TYR A N 1
ATOM 862 C CA . TYR A 1 116 ? 1.292 -8.550 -28.205 1.00 86.00 116 TYR A CA 1
ATOM 863 C C . TYR A 1 116 ? 0.211 -9.126 -27.288 1.00 86.00 116 TYR A C 1
ATOM 865 O O . TYR A 1 116 ? -0.881 -9.449 -27.752 1.00 86.00 116 TYR A O 1
ATOM 873 N N . LYS A 1 117 ? 0.455 -9.159 -25.969 1.00 84.94 117 LYS A N 1
ATOM 874 C CA . LYS A 1 117 ? -0.522 -9.636 -24.970 1.00 84.94 117 LYS A CA 1
ATOM 875 C C . LYS A 1 117 ? -1.858 -8.892 -25.028 1.00 84.94 117 LYS A C 1
ATOM 877 O O . LYS A 1 117 ? -2.890 -9.488 -24.733 1.00 84.94 117 LYS A O 1
ATOM 882 N N . ILE A 1 118 ? -1.846 -7.609 -25.394 1.00 89.88 118 ILE A N 1
ATOM 883 C CA . ILE A 1 118 ? -3.059 -6.787 -25.536 1.00 89.88 118 ILE A CA 1
ATOM 884 C C . ILE A 1 118 ? -3.585 -6.708 -26.980 1.00 89.88 118 ILE A C 1
ATOM 886 O O . ILE A 1 118 ? -4.520 -5.955 -27.241 1.00 89.88 118 ILE A O 1
ATOM 890 N N . GLY A 1 119 ? -3.011 -7.472 -27.914 1.00 88.38 119 GLY A N 1
ATOM 891 C CA . GLY A 1 119 ? -3.479 -7.580 -29.300 1.00 88.38 119 GLY A CA 1
ATOM 892 C C . GLY A 1 119 ? -3.144 -6.390 -30.206 1.00 88.38 119 GLY A C 1
ATOM 893 O O . GLY A 1 119 ? -3.766 -6.233 -31.252 1.00 88.38 119 GLY A O 1
ATOM 894 N N . LEU A 1 120 ? -2.187 -5.541 -29.819 1.00 86.44 120 LEU A N 1
ATOM 89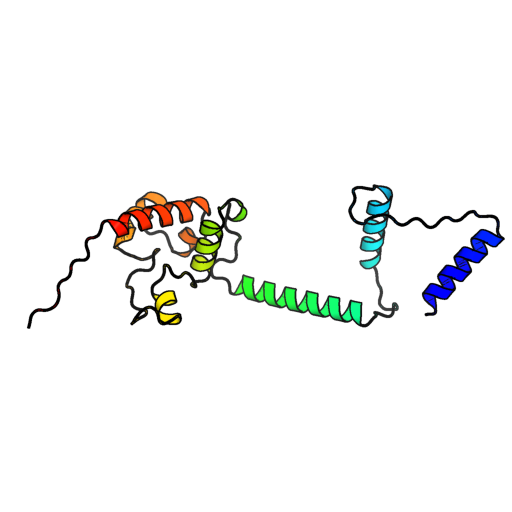5 C CA . LEU A 1 120 ? -1.725 -4.393 -30.612 1.00 86.44 120 LEU A CA 1
ATOM 896 C C . LEU A 1 120 ? -0.478 -4.689 -31.463 1.00 86.44 120 LEU A C 1
ATOM 898 O O . LEU A 1 120 ? -0.163 -3.908 -32.358 1.00 86.44 120 LEU A O 1
ATOM 902 N N . ALA A 1 121 ? 0.228 -5.793 -31.207 1.00 83.12 121 ALA A N 1
ATOM 903 C CA . ALA A 1 121 ? 1.329 -6.280 -32.041 1.00 83.12 121 ALA A CA 1
ATOM 904 C C . ALA A 1 121 ? 0.992 -7.659 -32.633 1.00 83.12 121 ALA A C 1
ATOM 906 O O . ALA A 1 121 ? 0.255 -8.429 -32.023 1.00 83.12 121 ALA A O 1
ATOM 907 N N . ALA A 1 122 ? 1.534 -7.961 -33.818 1.00 82.94 122 ALA A N 1
ATOM 908 C CA . ALA A 1 122 ? 1.313 -9.236 -34.510 1.00 82.94 122 ALA A CA 1
ATOM 909 C C . ALA A 1 122 ? 2.078 -10.415 -33.876 1.00 82.94 122 ALA A C 1
ATOM 911 O O . ALA A 1 122 ? 1.662 -11.561 -34.018 1.00 82.94 122 ALA A O 1
ATOM 912 N N . ASP A 1 123 ? 3.170 -10.115 -33.175 1.00 82.12 123 ASP A N 1
ATOM 913 C CA . ASP A 1 123 ? 4.054 -11.051 -32.483 1.00 82.12 123 ASP A CA 1
ATOM 914 C C . ASP A 1 123 ? 4.644 -10.386 -31.224 1.00 82.12 123 ASP A C 1
ATOM 916 O O . ASP A 1 123 ? 4.652 -9.154 -31.094 1.00 82.12 123 ASP A O 1
ATOM 920 N N . ASP A 1 124 ? 5.123 -11.206 -30.287 1.00 73.44 124 ASP A N 1
ATOM 921 C CA . ASP A 1 124 ? 5.906 -10.783 -29.119 1.00 73.44 124 ASP A CA 1
ATOM 922 C C . ASP A 1 124 ? 7.412 -10.697 -29.412 1.00 73.44 124 ASP A C 1
ATOM 924 O O . ASP A 1 124 ? 8.173 -10.190 -28.578 1.00 73.44 124 ASP A O 1
ATOM 928 N N . GLU A 1 125 ? 7.835 -11.124 -30.606 1.00 65.44 125 GLU A N 1
ATOM 929 C CA . GLU A 1 125 ? 9.215 -11.092 -31.076 1.00 65.44 125 GLU A CA 1
ATOM 930 C C . GLU A 1 125 ? 9.676 -9.654 -31.343 1.00 65.44 125 GLU A C 1
ATOM 932 O O . GLU A 1 125 ? 9.709 -9.134 -32.457 1.00 65.44 125 GLU A O 1
ATOM 937 N N . CYS A 1 126 ? 10.095 -8.986 -30.273 1.00 61.72 126 CYS A N 1
ATOM 938 C CA . CYS A 1 126 ? 11.085 -7.929 -30.378 1.00 61.72 126 CYS A CA 1
ATOM 939 C C . CYS A 1 126 ? 12.406 -8.523 -29.901 1.00 61.72 126 CYS A C 1
ATOM 941 O O . CYS A 1 126 ? 12.467 -8.912 -28.731 1.00 61.72 126 CYS A O 1
ATOM 943 N N . PRO A 1 127 ? 13.492 -8.492 -30.693 1.00 51.72 127 PRO A N 1
ATOM 944 C CA . PRO A 1 127 ? 14.834 -8.878 -30.229 1.00 51.72 127 PRO A CA 1
ATOM 945 C C . PRO A 1 127 ? 15.357 -8.047 -29.036 1.00 51.72 127 PRO A C 1
ATOM 947 O O . PRO A 1 127 ? 16.523 -8.127 -28.671 1.00 51.72 127 PRO A O 1
ATOM 950 N N . ALA A 1 128 ? 14.539 -7.139 -28.507 1.00 53.41 128 ALA A N 1
ATOM 951 C CA . ALA A 1 128 ? 14.960 -5.844 -28.043 1.00 53.41 128 ALA A CA 1
ATOM 952 C C . ALA A 1 128 ? 13.874 -5.196 -27.163 1.00 53.41 128 ALA A C 1
ATOM 954 O O . ALA A 1 128 ? 13.137 -4.307 -27.595 1.00 53.41 128 ALA A O 1
ATOM 955 N N . ARG A 1 129 ? 13.754 -5.608 -25.897 1.00 62.66 129 ARG A N 1
ATOM 956 C CA . ARG A 1 129 ? 13.058 -4.783 -24.887 1.00 62.66 129 ARG A CA 1
ATOM 957 C C . ARG A 1 129 ? 13.803 -3.451 -24.750 1.00 62.66 129 ARG A C 1
ATOM 959 O O . ARG A 1 129 ? 14.984 -3.394 -25.065 1.00 62.66 129 ARG A O 1
ATOM 966 N N . LEU A 1 130 ? 13.182 -2.383 -24.246 1.00 65.31 130 LEU A N 1
ATOM 967 C CA . LEU A 1 130 ? 13.864 -1.089 -24.026 1.00 65.31 130 LEU A CA 1
ATOM 968 C C . LEU A 1 130 ? 15.230 -1.245 -23.309 1.00 65.31 130 LEU A C 1
ATOM 970 O O . LEU A 1 130 ? 16.202 -0.544 -23.590 1.00 65.31 130 LEU A O 1
ATOM 974 N N . ALA A 1 131 ? 15.315 -2.241 -22.433 1.00 63.50 131 ALA A N 1
ATOM 975 C CA . ALA A 1 131 ? 16.506 -2.586 -21.679 1.00 63.50 131 ALA A CA 1
ATOM 976 C C . ALA A 1 131 ? 17.467 -3.591 -22.351 1.00 63.50 131 ALA A C 1
ATOM 978 O O . ALA A 1 131 ? 18.622 -3.642 -21.953 1.00 63.50 131 ALA A O 1
ATOM 979 N N . ASP A 1 132 ? 17.047 -4.305 -23.398 1.00 67.06 132 ASP A N 1
ATOM 980 C CA . ASP A 1 132 ? 17.860 -5.326 -24.089 1.00 67.06 132 ASP A CA 1
ATOM 981 C C . ASP A 1 132 ? 18.097 -4.988 -25.573 1.00 67.06 132 ASP A C 1
ATOM 983 O O . ASP A 1 132 ? 18.859 -5.644 -26.272 1.00 67.06 132 ASP A O 1
ATOM 987 N N . CYS A 1 133 ? 17.473 -3.921 -26.077 1.00 72.31 133 CYS A N 1
ATOM 988 C CA . CYS A 1 133 ? 17.539 -3.518 -27.474 1.00 72.31 133 CYS A CA 1
ATOM 989 C C . CYS A 1 133 ? 18.955 -3.103 -27.879 1.00 72.31 133 CYS A C 1
ATOM 991 O O . CYS A 1 133 ? 19.481 -2.169 -27.259 1.00 72.31 133 CYS A O 1
ATOM 993 N N . PRO A 1 134 ? 19.555 -3.700 -28.928 1.00 72.75 134 PRO A N 1
ATOM 994 C CA . PRO A 1 134 ? 20.856 -3.268 -29.441 1.00 72.75 134 PRO A CA 1
ATOM 995 C C . PRO A 1 134 ? 20.877 -1.784 -29.835 1.00 72.75 134 PRO A C 1
ATOM 997 O O . PRO A 1 134 ? 21.861 -1.092 -29.595 1.00 72.75 134 PRO A O 1
ATOM 1000 N N . ALA A 1 135 ? 19.760 -1.245 -30.340 1.00 72.19 135 ALA A N 1
ATOM 1001 C CA . ALA A 1 135 ? 19.669 0.166 -30.728 1.00 72.19 135 ALA A CA 1
ATOM 1002 C C . ALA A 1 135 ? 19.879 1.137 -29.550 1.00 72.19 135 ALA A C 1
ATOM 1004 O O . ALA A 1 135 ? 20.342 2.257 -29.752 1.00 72.19 135 ALA A O 1
ATOM 1005 N N . TYR A 1 136 ? 19.588 0.710 -28.315 1.00 75.56 136 TYR A N 1
ATOM 1006 C CA . TYR A 1 136 ? 19.800 1.521 -27.111 1.00 75.56 136 TYR A CA 1
ATOM 1007 C C . TYR A 1 136 ? 21.034 1.095 -26.306 1.00 75.56 136 TYR A C 1
ATOM 1009 O O . TYR A 1 136 ? 21.285 1.652 -25.238 1.00 75.56 136 TYR A O 1
ATOM 1017 N N . GLU A 1 137 ? 21.832 0.143 -26.795 1.00 76.81 137 GLU A N 1
ATOM 1018 C CA . GLU A 1 137 ? 22.992 -0.394 -26.075 1.00 76.81 137 GLU A CA 1
ATOM 1019 C C . GLU A 1 137 ? 24.016 0.694 -25.737 1.00 76.81 137 GLU A C 1
ATOM 1021 O O . GLU A 1 137 ? 24.459 0.795 -24.595 1.00 76.81 137 GLU A O 1
ATOM 1026 N N . ALA A 1 138 ? 24.345 1.570 -26.691 1.00 79.06 138 ALA A N 1
ATOM 1027 C CA . ALA A 1 138 ? 25.276 2.673 -26.458 1.00 79.06 138 ALA A CA 1
ATOM 1028 C C . ALA A 1 138 ? 24.752 3.677 -25.414 1.00 79.06 138 ALA A C 1
ATOM 1030 O O . ALA A 1 138 ? 25.529 4.190 -24.607 1.00 79.06 138 ALA A O 1
ATOM 1031 N N . ALA A 1 139 ? 23.442 3.948 -25.410 1.00 79.81 139 ALA A N 1
ATOM 1032 C CA . ALA A 1 139 ? 22.804 4.828 -24.433 1.00 79.81 139 ALA A CA 1
ATOM 1033 C C . ALA A 1 139 ? 22.795 4.193 -23.032 1.00 79.81 139 ALA A C 1
ATOM 1035 O O . ALA A 1 139 ? 23.186 4.850 -22.067 1.00 79.81 139 ALA A O 1
ATOM 1036 N N . ARG A 1 140 ? 22.461 2.896 -22.930 1.00 81.31 140 ARG A N 1
ATOM 1037 C CA . ARG A 1 140 ? 22.549 2.136 -21.673 1.00 81.31 140 ARG A CA 1
ATOM 1038 C C . ARG A 1 140 ? 23.973 2.107 -21.138 1.00 81.31 140 ARG A C 1
ATOM 1040 O O . ARG A 1 140 ? 24.186 2.425 -19.972 1.00 81.31 140 ARG A O 1
ATOM 1047 N N . ARG A 1 141 ? 24.956 1.807 -21.996 1.00 81.62 141 ARG A N 1
ATOM 1048 C CA . ARG A 1 141 ? 26.367 1.738 -21.595 1.00 81.62 141 ARG A CA 1
ATOM 1049 C C . ARG A 1 141 ? 26.904 3.059 -21.071 1.00 81.62 141 ARG A C 1
ATOM 1051 O O . ARG A 1 141 ? 27.675 3.083 -20.120 1.00 81.62 141 ARG A O 1
ATOM 1058 N N . ARG A 1 142 ? 26.474 4.168 -21.672 1.00 83.06 142 ARG A N 1
ATOM 1059 C CA . ARG A 1 142 ? 26.867 5.509 -21.234 1.00 83.06 142 ARG A CA 1
ATOM 1060 C C . ARG A 1 142 ? 26.342 5.840 -19.834 1.00 83.06 142 ARG A C 1
ATOM 1062 O O . ARG A 1 142 ? 26.991 6.591 -19.118 1.00 83.06 142 ARG A O 1
ATOM 1069 N N . ARG A 1 143 ? 25.177 5.299 -19.466 1.00 84.31 143 ARG A N 1
ATOM 1070 C CA . ARG A 1 143 ? 24.489 5.607 -18.207 1.00 84.31 143 ARG A CA 1
ATOM 1071 C C . ARG A 1 143 ? 24.840 4.647 -17.071 1.00 84.31 143 ARG A C 1
ATOM 1073 O O . ARG A 1 143 ? 25.022 5.108 -15.951 1.00 84.31 143 ARG A O 1
ATOM 1080 N N . TRP A 1 144 ? 24.951 3.351 -17.364 1.00 84.38 144 TRP A N 1
ATOM 1081 C CA . TRP A 1 144 ? 25.138 2.287 -16.366 1.00 84.38 144 TRP A CA 1
ATOM 1082 C C . TRP A 1 144 ? 26.424 1.465 -16.546 1.00 84.38 144 TRP A C 1
ATOM 1084 O O . TRP A 1 144 ? 26.651 0.516 -15.802 1.00 84.38 144 TRP A O 1
ATOM 1094 N N . GLY A 1 145 ? 27.295 1.823 -17.492 1.00 81.75 145 GLY A N 1
ATOM 1095 C CA . GLY A 1 145 ? 28.557 1.115 -17.728 1.00 81.75 145 GLY A CA 1
ATOM 1096 C C . GLY A 1 145 ? 28.411 -0.121 -18.622 1.00 81.75 145 GLY A C 1
ATOM 1097 O O . GLY A 1 145 ? 27.431 -0.282 -19.343 1.00 81.75 145 GLY A O 1
ATOM 1098 N N . VAL A 1 146 ? 29.428 -0.981 -18.655 1.00 74.19 146 VAL A N 1
ATOM 1099 C CA . VAL A 1 146 ? 29.458 -2.127 -19.580 1.00 74.19 146 VAL A CA 1
ATOM 1100 C C . VAL A 1 146 ? 28.478 -3.211 -19.121 1.00 74.19 146 VAL A C 1
ATOM 1102 O O . VAL A 1 146 ? 28.600 -3.711 -18.012 1.00 74.19 146 VAL A O 1
ATOM 1105 N N . ASP A 1 147 ? 27.548 -3.573 -20.009 1.00 68.75 147 ASP A N 1
ATOM 1106 C CA . ASP A 1 147 ? 26.587 -4.682 -19.870 1.00 68.75 147 ASP A CA 1
ATOM 1107 C C . ASP A 1 147 ? 25.754 -4.682 -18.567 1.00 68.75 147 ASP A C 1
ATOM 1109 O O . ASP A 1 147 ? 25.832 -5.610 -17.758 1.00 68.75 147 ASP A O 1
ATOM 1113 N N . PRO A 1 148 ? 24.957 -3.624 -18.316 1.00 73.44 148 PRO A N 1
ATOM 1114 C CA . PRO A 1 148 ? 24.131 -3.561 -17.121 1.00 73.44 148 PRO A CA 1
ATOM 1115 C C . PRO A 1 148 ? 22.989 -4.576 -17.224 1.00 73.44 148 PRO A C 1
ATOM 1117 O O . PRO A 1 148 ? 22.252 -4.596 -18.214 1.00 73.44 148 PRO A O 1
ATOM 1120 N N . ARG A 1 149 ? 22.789 -5.398 -16.188 1.00 74.19 149 ARG A N 1
ATOM 1121 C CA . ARG A 1 149 ? 21.664 -6.341 -16.181 1.00 74.19 149 ARG A CA 1
ATOM 1122 C C . ARG A 1 149 ? 20.353 -5.572 -16.046 1.00 74.19 149 ARG A C 1
ATOM 1124 O O . ARG A 1 149 ? 20.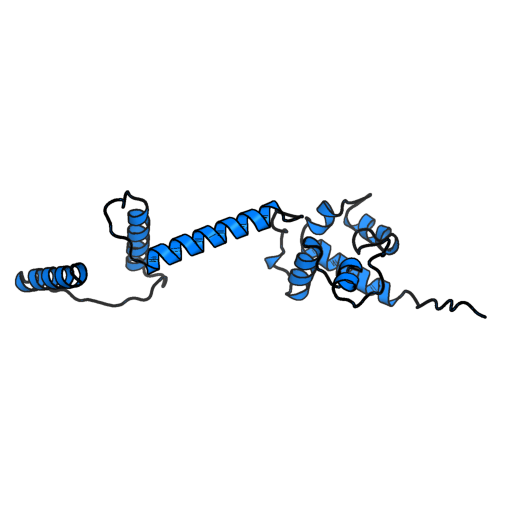270 -4.574 -15.331 1.00 74.19 149 ARG A O 1
ATOM 1131 N N . LEU A 1 150 ? 19.288 -6.110 -16.638 1.00 71.94 150 LEU A N 1
ATOM 1132 C CA . LEU A 1 150 ? 17.930 -5.560 -16.547 1.00 71.94 150 LEU A CA 1
ATOM 1133 C C . LEU A 1 150 ? 17.493 -5.258 -15.104 1.00 71.94 150 LEU A C 1
ATOM 1135 O O . LEU A 1 150 ? 16.853 -4.238 -14.840 1.00 71.94 150 LEU A O 1
ATOM 1139 N N . VAL A 1 151 ? 17.855 -6.148 -14.173 1.00 74.12 151 VAL A N 1
ATOM 1140 C CA . VAL A 1 151 ? 17.546 -6.002 -12.746 1.00 74.12 151 VAL A CA 1
ATOM 1141 C C . VAL A 1 151 ? 18.216 -4.780 -12.124 1.00 74.12 151 VAL A C 1
ATOM 1143 O O . VAL A 1 151 ? 17.593 -4.113 -11.304 1.00 74.12 151 VAL A O 1
ATOM 1146 N N . ASP A 1 152 ? 19.429 -4.447 -12.564 1.00 76.69 152 ASP A N 1
ATOM 1147 C CA . ASP A 1 152 ? 20.210 -3.325 -12.045 1.00 76.69 152 ASP A CA 1
ATOM 1148 C C . ASP A 1 152 ? 19.700 -1.998 -12.634 1.00 76.69 152 ASP A C 1
ATOM 1150 O O . ASP A 1 152 ? 19.578 -1.008 -11.919 1.00 76.69 152 ASP A O 1
ATOM 1154 N N . VAL A 1 153 ? 19.301 -1.993 -13.913 1.00 80.44 153 VAL A N 1
ATOM 1155 C CA . VAL A 1 153 ? 18.715 -0.813 -14.574 1.00 80.44 153 VAL A CA 1
ATOM 1156 C C . VAL A 1 153 ? 17.362 -0.463 -13.959 1.00 80.44 153 VAL A C 1
ATOM 1158 O O . VAL A 1 153 ? 17.169 0.645 -13.476 1.00 80.44 153 VAL A O 1
ATOM 1161 N N . LEU A 1 154 ? 16.415 -1.405 -13.936 1.00 82.81 154 LEU A N 1
ATOM 1162 C CA . LEU A 1 154 ? 15.063 -1.152 -13.422 1.00 82.81 154 LEU A CA 1
ATOM 1163 C C . LEU A 1 154 ? 14.998 -1.138 -11.883 1.00 82.81 154 LEU A C 1
ATOM 1165 O O . LEU A 1 154 ? 14.000 -0.689 -11.312 1.00 82.81 154 LEU A O 1
ATOM 1169 N N . GLY A 1 155 ? 16.032 -1.659 -11.216 1.00 79.88 155 GLY A N 1
ATOM 1170 C CA . GLY A 1 155 ? 16.241 -1.618 -9.766 1.00 79.88 155 GLY A CA 1
ATOM 1171 C C . GLY A 1 155 ? 16.920 -0.345 -9.260 1.00 79.88 155 GLY A C 1
ATOM 1172 O O . GLY A 1 155 ? 16.786 -0.031 -8.079 1.00 79.88 155 GLY A O 1
ATOM 1173 N N . GLY A 1 156 ? 17.621 0.376 -10.139 1.00 83.94 156 GLY A N 1
ATOM 1174 C CA . GLY A 1 156 ? 18.378 1.583 -9.822 1.00 83.94 156 GLY A CA 1
ATOM 1175 C C . GLY A 1 156 ? 17.515 2.811 -9.505 1.00 83.94 156 GLY A C 1
ATOM 1176 O O . GLY A 1 156 ? 16.287 2.720 -9.429 1.00 83.94 156 GLY A O 1
ATOM 1177 N N . PRO A 1 157 ? 18.135 3.986 -9.294 1.00 89.62 157 PRO A N 1
ATOM 1178 C CA . PRO A 1 157 ? 17.402 5.183 -8.904 1.00 89.62 157 PRO A CA 1
ATOM 1179 C C . PRO A 1 157 ? 16.396 5.604 -9.983 1.00 89.62 157 PRO A C 1
ATOM 1181 O O . PRO A 1 157 ? 16.701 5.646 -11.175 1.00 89.62 157 PRO A O 1
ATOM 1184 N N . ALA A 1 158 ? 15.180 5.938 -9.553 1.00 90.00 158 ALA A N 1
ATOM 1185 C CA . ALA A 1 158 ? 14.022 6.078 -10.428 1.00 90.00 158 ALA A CA 1
ATOM 1186 C C . ALA A 1 158 ? 14.195 7.178 -11.492 1.00 90.00 158 ALA A C 1
ATOM 1188 O O . ALA A 1 158 ? 13.796 6.992 -12.641 1.00 90.00 158 ALA A O 1
ATOM 1189 N N . ALA A 1 159 ? 14.841 8.289 -11.124 1.00 89.62 159 ALA A N 1
ATOM 1190 C CA . ALA A 1 159 ? 15.145 9.391 -12.036 1.00 89.62 159 ALA A CA 1
ATOM 1191 C C . ALA A 1 159 ? 16.020 8.939 -13.216 1.00 89.62 159 ALA A C 1
ATOM 1193 O O . ALA A 1 159 ? 15.748 9.296 -14.354 1.00 89.62 159 ALA A O 1
ATOM 1194 N N . GLU A 1 160 ? 17.007 8.072 -12.975 1.00 89.00 160 GLU A N 1
ATOM 1195 C CA . GLU A 1 160 ? 17.924 7.619 -14.026 1.00 89.00 160 GLU A CA 1
ATOM 1196 C C . GLU A 1 160 ? 17.216 6.812 -15.108 1.00 89.00 160 GLU A C 1
ATOM 1198 O O . GLU A 1 160 ? 17.532 6.921 -16.293 1.00 89.00 160 GLU A O 1
ATOM 1203 N N . VAL A 1 161 ? 16.253 5.992 -14.684 1.00 87.69 161 VAL A N 1
ATOM 1204 C CA . VAL A 1 161 ? 15.472 5.150 -15.583 1.00 87.69 161 VAL A CA 1
ATOM 1205 C C . VAL A 1 161 ? 14.507 6.000 -16.400 1.00 87.69 161 VAL A C 1
ATOM 1207 O O . VAL A 1 161 ? 14.384 5.788 -17.604 1.00 87.69 161 VAL A O 1
ATOM 1210 N N . VAL A 1 162 ? 13.853 6.977 -15.770 1.00 88.75 162 VAL A N 1
ATOM 1211 C CA . VAL A 1 162 ? 12.937 7.899 -16.455 1.00 88.75 162 VAL A CA 1
ATOM 1212 C C . VAL A 1 162 ? 13.686 8.769 -17.465 1.00 88.75 162 VAL A C 1
ATOM 1214 O O . VAL A 1 162 ? 13.287 8.788 -18.628 1.00 88.75 162 VAL A O 1
ATOM 1217 N N . ASP A 1 163 ? 14.811 9.375 -17.076 1.00 88.62 163 ASP A N 1
ATOM 1218 C CA . ASP A 1 163 ? 15.663 10.167 -17.975 1.00 88.62 163 ASP A CA 1
ATOM 1219 C C . ASP A 1 163 ? 16.105 9.348 -19.196 1.00 88.62 163 ASP A C 1
ATOM 1221 O O . ASP A 1 163 ? 16.121 9.831 -20.331 1.00 88.62 163 ASP A O 1
ATOM 1225 N N . PHE A 1 164 ? 16.454 8.076 -18.979 1.00 86.31 164 PHE A N 1
ATOM 1226 C CA . PHE A 1 164 ? 16.806 7.169 -20.063 1.00 86.31 164 PHE A CA 1
ATOM 1227 C C . PHE A 1 164 ? 15.628 6.913 -21.001 1.00 86.31 164 PHE A C 1
ATOM 1229 O O . PHE A 1 164 ? 15.815 7.015 -22.211 1.00 86.31 164 PHE A O 1
ATOM 1236 N N . ILE A 1 165 ? 14.436 6.608 -20.468 1.00 83.81 165 ILE A N 1
ATOM 1237 C CA . ILE A 1 165 ? 13.222 6.365 -21.265 1.00 83.81 165 ILE A CA 1
ATOM 1238 C C . ILE A 1 165 ? 12.886 7.592 -22.119 1.00 83.81 165 ILE A C 1
ATOM 1240 O O . ILE A 1 165 ? 12.615 7.459 -23.314 1.00 83.81 165 ILE A O 1
ATOM 1244 N N . GLU A 1 166 ? 12.933 8.784 -21.529 1.00 85.06 166 GLU A N 1
ATOM 1245 C CA . GLU A 1 166 ? 12.690 10.036 -22.245 1.00 85.06 166 GLU A CA 1
ATOM 1246 C C . GLU A 1 166 ? 13.738 10.262 -23.344 1.00 85.06 166 GLU A C 1
ATOM 1248 O O . GLU A 1 166 ? 13.388 10.589 -24.481 1.00 85.06 166 GLU A O 1
ATOM 1253 N N . GLY A 1 167 ? 15.014 9.996 -23.051 1.00 78.50 167 GLY A N 1
ATOM 1254 C CA . GLY A 1 167 ? 16.108 10.111 -24.015 1.00 78.50 167 GLY A CA 1
ATOM 1255 C C . GLY A 1 167 ? 16.002 9.138 -25.196 1.00 78.50 167 GLY A C 1
ATOM 1256 O O . GLY A 1 167 ? 16.216 9.538 -26.345 1.00 78.50 167 GLY A O 1
ATOM 1257 N N . VAL A 1 168 ? 15.637 7.872 -24.951 1.00 74.31 168 VAL A N 1
ATOM 1258 C CA . VAL A 1 168 ? 15.462 6.874 -26.027 1.00 74.31 168 VAL A CA 1
ATOM 1259 C C . VAL A 1 168 ? 14.194 7.115 -26.848 1.00 74.31 168 VAL A C 1
ATOM 1261 O O . VAL A 1 168 ? 14.209 6.951 -28.071 1.00 74.31 168 VAL A O 1
ATOM 1264 N N . GLY A 1 169 ? 13.116 7.588 -26.213 1.00 65.81 169 GLY A N 1
ATOM 1265 C CA . GLY A 1 169 ? 11.888 7.994 -26.902 1.00 65.81 169 GLY A CA 1
ATOM 1266 C C . GLY A 1 169 ? 12.127 9.128 -27.905 1.00 65.81 169 GLY A C 1
ATOM 1267 O O . GLY A 1 169 ? 11.592 9.106 -29.013 1.00 65.81 169 GLY A O 1
ATOM 1268 N N . GLN A 1 170 ? 13.014 10.069 -27.572 1.00 55.78 170 GLN A N 1
ATOM 1269 C CA . GLN A 1 170 ? 13.431 11.151 -28.472 1.00 55.78 170 GLN A CA 1
ATOM 1270 C C . GLN A 1 170 ? 14.330 10.678 -29.630 1.00 55.78 170 GLN A C 1
ATOM 1272 O O . GLN A 1 170 ? 14.383 11.332 -30.673 1.00 55.78 170 GLN A O 1
ATOM 1277 N N . THR A 1 171 ? 15.038 9.552 -29.483 1.00 50.56 171 THR A N 1
ATOM 1278 C CA . THR A 1 171 ? 15.907 9.001 -30.542 1.00 50.56 171 THR A CA 1
ATOM 1279 C C . THR A 1 171 ? 15.140 8.140 -31.547 1.00 50.56 171 THR A C 1
ATOM 1281 O O . THR A 1 171 ? 15.475 8.161 -32.729 1.00 50.56 171 THR A O 1
ATOM 1284 N N . CYS A 1 172 ? 14.072 7.450 -31.132 1.00 43.34 172 CYS A N 1
ATOM 1285 C CA . CYS A 1 172 ? 13.218 6.683 -32.049 1.00 43.34 172 CYS A CA 1
ATOM 1286 C C . CYS A 1 172 ? 12.440 7.559 -33.039 1.00 43.34 172 CYS A C 1
ATOM 1288 O O . CYS A 1 172 ? 12.263 7.156 -34.183 1.00 43.34 172 CYS A O 1
ATOM 1290 N N . ALA A 1 173 ? 12.070 8.787 -32.660 1.00 37.38 173 ALA A N 1
ATOM 1291 C CA . ALA A 1 173 ? 11.449 9.755 -33.573 1.00 37.38 173 ALA A CA 1
ATOM 1292 C C . ALA A 1 173 ? 12.374 10.212 -34.726 1.00 37.38 173 ALA A C 1
ATOM 1294 O O . ALA A 1 173 ? 11.939 10.934 -35.621 1.00 37.38 173 ALA A O 1
ATOM 1295 N N . ARG A 1 174 ? 13.658 9.825 -34.699 1.00 31.77 174 ARG A N 1
ATOM 1296 C CA . ARG A 1 174 ? 14.671 10.166 -35.707 1.00 31.77 174 ARG A CA 1
ATOM 1297 C C . ARG A 1 174 ? 15.097 9.000 -36.596 1.00 31.77 174 ARG A C 1
ATOM 1299 O O . ARG A 1 174 ? 15.889 9.236 -37.504 1.00 31.77 174 ARG A O 1
ATOM 1306 N N . ILE A 1 175 ? 14.610 7.781 -36.365 1.00 35.19 175 ILE A N 1
ATOM 1307 C CA . ILE A 1 175 ? 14.828 6.674 -37.302 1.00 35.19 175 ILE A CA 1
ATOM 1308 C C . ILE A 1 175 ? 13.756 6.819 -38.390 1.00 35.19 175 ILE A C 1
ATOM 1310 O O . ILE A 1 175 ? 12.575 6.698 -38.065 1.00 35.19 175 ILE A O 1
ATOM 1314 N N . PRO A 1 176 ? 14.113 7.134 -39.650 1.00 33.44 176 PRO A N 1
ATOM 1315 C CA . PRO A 1 176 ? 13.139 7.122 -40.729 1.00 33.44 176 PRO A CA 1
ATOM 1316 C C . PRO A 1 176 ? 12.595 5.701 -40.862 1.00 33.44 176 PRO A C 1
ATOM 1318 O O . PRO A 1 176 ? 13.374 4.747 -40.822 1.00 33.44 176 PRO A O 1
ATOM 1321 N N . ASP A 1 177 ? 11.280 5.573 -41.031 1.00 39.91 177 ASP A N 1
ATOM 1322 C CA . ASP A 1 177 ? 10.645 4.348 -41.516 1.00 39.91 177 ASP A CA 1
ATOM 1323 C C . ASP A 1 177 ? 11.303 3.974 -42.853 1.00 39.91 177 ASP A C 1
ATOM 1325 O O . ASP A 1 177 ? 10.922 4.485 -43.910 1.00 39.91 177 ASP A O 1
ATOM 1329 N N . ASP A 1 178 ? 12.321 3.111 -42.827 1.00 35.19 178 ASP A N 1
ATOM 1330 C CA . ASP A 1 178 ? 12.824 2.502 -44.049 1.00 35.19 178 ASP A CA 1
ATOM 1331 C C . ASP A 1 178 ? 11.839 1.412 -44.465 1.00 35.19 178 ASP A C 1
ATOM 1333 O O . ASP A 1 178 ? 11.928 0.232 -44.112 1.00 35.19 178 ASP A O 1
ATOM 1337 N N . GLN A 1 179 ? 10.835 1.866 -45.208 1.00 43.16 179 GLN A N 1
ATOM 1338 C CA . GLN A 1 179 ? 10.036 1.026 -46.068 1.00 43.16 179 GLN A CA 1
ATOM 1339 C C . GLN A 1 179 ? 10.940 0.381 -47.122 1.00 43.16 179 GLN A C 1
ATOM 1341 O O . GLN A 1 179 ? 11.086 0.896 -48.226 1.00 43.16 179 GLN A O 1
ATOM 1346 N N . THR A 1 180 ? 11.399 -0.840 -46.870 1.00 33.44 180 THR A N 1
ATOM 1347 C CA . THR A 1 180 ? 11.640 -1.790 -47.963 1.00 33.44 180 THR A CA 1
ATOM 1348 C C . THR A 1 180 ? 10.501 -2.794 -48.032 1.00 33.44 180 THR A C 1
ATOM 1350 O O . THR A 1 180 ? 10.567 -3.965 -47.663 1.00 33.44 180 THR A O 1
ATOM 1353 N N . ARG A 1 181 ? 9.399 -2.265 -48.572 1.00 38.16 181 ARG A N 1
ATOM 1354 C CA . ARG A 1 181 ? 8.349 -3.004 -49.270 1.00 38.16 181 ARG A CA 1
ATOM 1355 C C . ARG A 1 181 ? 9.039 -3.936 -50.275 1.00 38.16 181 ARG A C 1
ATOM 1357 O O . ARG A 1 181 ? 9.660 -3.462 -51.222 1.00 38.16 181 ARG A O 1
ATOM 1364 N N . LYS A 1 182 ? 8.953 -5.253 -50.067 1.00 33.91 182 LYS A N 1
ATOM 1365 C CA . LYS A 1 182 ? 9.373 -6.247 -51.064 1.00 33.91 182 LYS A CA 1
ATOM 1366 C C . LYS A 1 182 ? 8.595 -6.000 -52.360 1.00 33.91 182 LYS A C 1
ATOM 1368 O O . LYS A 1 182 ? 7.374 -6.160 -52.392 1.00 33.91 182 LYS A O 1
ATOM 1373 N N . SER A 1 183 ? 9.308 -5.569 -53.392 1.00 38.56 183 SER A N 1
ATOM 1374 C CA . SER A 1 183 ? 8.822 -5.458 -54.763 1.00 38.56 183 SER A CA 1
ATOM 1375 C C . SER A 1 183 ? 8.455 -6.843 -55.295 1.00 38.56 183 SER A C 1
ATOM 1377 O O . SER A 1 183 ? 9.181 -7.811 -55.063 1.00 38.56 183 SER A O 1
ATOM 1379 N N . ARG A 1 184 ? 7.307 -6.910 -55.972 1.00 32.59 184 ARG A N 1
ATOM 1380 C CA . ARG A 1 184 ? 6.954 -7.987 -56.903 1.00 32.59 184 ARG A CA 1
ATOM 1381 C C . ARG A 1 184 ? 7.930 -8.040 -58.071 1.00 32.59 184 ARG A C 1
ATOM 1383 O O . ARG A 1 184 ? 8.454 -6.958 -58.419 1.00 32.59 184 ARG A O 1
#

pLDDT: mean 80.1, std 14.98, range [31.77, 95.69]

Organism: Amphibalanus amphitrite (NCBI:txid1232801)

Foldseek 3Di:
DVVVVVVVVVVVVCVVVVHDDDDDDDDPPPPDVVNVVVVVVVVVVVVDDCVPPDDDPVNVVVVVVVVVVVVVVVVCLVPFQANDDAACLVVDDPVLNVQLVCLSRVCHPQQLLNCVVVPNDPDNDDCDRVLRHPVCQVVCCVQPNPPDDPNPLSNYHSVSNSVSVVVVVVVVVVDPPPDPPPDD

Secondary structure (DSSP, 8-state):
-HHHHHHHHHHHHHHHTT---------TTSS-HHHHHHHHHHHHHTTS--TTSPPPHHHHHHHHHHHHHHHHHHHHHHT-SS-SPPTTGGGS-HHHHHHHHHHHTT--TTSHHHHHHTTSSS-S--S--TTT-GGGHHHHHHHH-SS--HHHHHHS-HHHHHHHHHHHHHHHTTS---------